Protein AF-A0A165E100-F1 (afdb_monomer_lite)

Secondary structure (DSSP, 8-state):
----PPPPP-----------------------STTSTTS--------S----HHHHHHHHHHHHHHHHH-SS---PPS-------S-HHHHHHHHHHHHHHHHHHH-HHHHHHHHTHHHHTTTSPPPTTSPPPPSS--HHHHHHHHHHHHHHHHHHHHHHHHHHHHHHTT-TTTTTHHHHTTHHHHHHHHHHHHHHHHHHHHHHHHHHHHHHHHHHHHHHHHHHHHHHHHHHHHHHHHHHHHHHHHHHHHHHTT--

InterPro domains:
  IPR009991 Dynactin subunit 3 [PF07426] (56-230)

pLDDT: mean 74.58,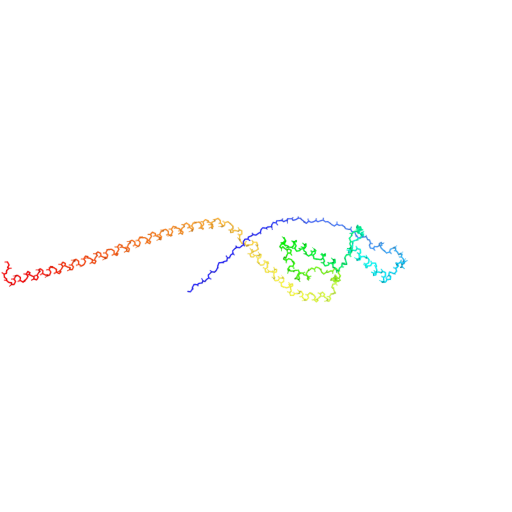 std 21.85, range [29.58, 98.56]

Radius of gyration: 52.2 Å; chains: 1; bounding box: 74×46×174 Å

Sequence (256 aa):
MPESMSPMGYELFGEGDHTQHPADETLQDVDETAAQRAAMGLDMAPDAPEMTPEVSLEIRLRWLEALVLGAGGRRVPPGRPAKQLTHPLVREAEEVQDRLAAICKDNLPLKRFMSCFDLYAPLLPPPEDQPAPPDSLTPEEAAIYLAEAEPDVRAADRDMADIKELERKGVLNAGRLPEHAALKPRLRDLMKQHSKNRQKFANIEKRLMGILQSYASSIDSLSEKFVELNEIVADAEIEVARLEREKAEREKRGLA

Structure (mmCIF, N/CA/C/O backbone):
data_AF-A0A165E100-F1
#
_entry.id   AF-A0A165E100-F1
#
loop_
_atom_site.group_PDB
_atom_site.id
_atom_site.type_symbol
_atom_site.label_atom_id
_atom_site.label_alt_id
_atom_site.label_comp_id
_atom_site.label_asym_id
_atom_site.label_entity_id
_atom_site.label_seq_id
_atom_site.pdbx_PDB_ins_code
_atom_site.Cartn_x
_atom_site.Cartn_y
_atom_site.Cartn_z
_atom_site.occupancy
_atom_site.B_iso_or_equiv
_atom_site.auth_seq_id
_atom_site.auth_comp_id
_atom_site.auth_asym_id
_atom_site.auth_atom_id
_atom_site.pdbx_PDB_model_num
ATOM 1 N N . MET A 1 1 ? 5.973 16.814 11.100 1.00 47.53 1 MET A N 1
ATOM 2 C CA . MET A 1 1 ? 5.569 17.331 9.777 1.00 47.53 1 MET A CA 1
ATOM 3 C C . MET A 1 1 ? 5.572 16.143 8.826 1.00 47.53 1 MET A C 1
ATOM 5 O O . MET A 1 1 ? 6.648 15.593 8.636 1.00 47.53 1 MET A O 1
ATOM 9 N N . PRO A 1 2 ? 4.407 15.642 8.381 1.00 53.44 2 PRO A N 1
ATOM 10 C CA . PRO A 1 2 ? 4.326 14.421 7.585 1.00 53.44 2 PRO A CA 1
ATOM 11 C C . PRO A 1 2 ? 4.577 14.685 6.095 1.00 53.44 2 PRO A C 1
ATOM 13 O O . PRO A 1 2 ? 4.076 15.656 5.530 1.00 53.44 2 PRO A O 1
ATOM 16 N N . GLU A 1 3 ? 5.349 13.785 5.494 1.00 46.62 3 GLU A N 1
ATOM 17 C CA . GLU A 1 3 ? 5.622 13.667 4.064 1.00 46.62 3 GLU A CA 1
ATOM 18 C C . GLU A 1 3 ? 4.375 13.186 3.311 1.00 46.62 3 GLU A C 1
ATOM 20 O O . GLU A 1 3 ? 3.725 12.208 3.687 1.00 46.62 3 GLU A O 1
ATOM 25 N N . SER A 1 4 ? 4.041 13.875 2.225 1.00 56.56 4 SER A N 1
ATOM 26 C CA . SER A 1 4 ? 2.980 13.503 1.294 1.00 56.56 4 SER A CA 1
ATOM 27 C C . SER A 1 4 ? 3.513 12.533 0.232 1.00 56.56 4 SER A C 1
ATOM 29 O O . SER A 1 4 ? 4.155 12.958 -0.728 1.00 56.56 4 SER A O 1
ATOM 31 N N . MET A 1 5 ? 3.224 11.237 0.374 1.00 44.69 5 MET A N 1
ATOM 32 C CA . MET A 1 5 ? 3.402 10.247 -0.697 1.00 44.69 5 MET A CA 1
ATOM 33 C C . MET A 1 5 ? 2.179 10.255 -1.624 1.00 44.69 5 MET A C 1
ATOM 35 O O . MET A 1 5 ? 1.065 9.966 -1.187 1.00 44.69 5 MET A O 1
ATOM 39 N N . SER A 1 6 ? 2.393 10.562 -2.906 1.00 61.25 6 SER A N 1
ATOM 40 C CA . SER A 1 6 ? 1.406 10.350 -3.975 1.00 61.25 6 SER A CA 1
ATOM 41 C C . SER A 1 6 ? 1.600 8.977 -4.643 1.00 61.25 6 SER A C 1
ATOM 43 O O . SER A 1 6 ? 2.736 8.503 -4.722 1.00 61.25 6 SER A O 1
ATOM 45 N N . PRO A 1 7 ? 0.525 8.326 -5.130 1.00 55.22 7 PRO A N 1
ATOM 46 C CA . PRO A 1 7 ? 0.575 6.975 -5.682 1.00 55.22 7 PRO A CA 1
ATOM 47 C C . PRO A 1 7 ? 0.866 6.966 -7.194 1.00 55.22 7 PRO A C 1
ATOM 49 O O . PRO A 1 7 ? 0.190 7.630 -7.975 1.00 55.22 7 PRO A O 1
ATOM 52 N N . MET A 1 8 ? 1.857 6.165 -7.597 1.00 51.19 8 MET A N 1
ATOM 53 C CA . MET A 1 8 ? 2.187 5.844 -8.992 1.00 51.19 8 MET A CA 1
ATOM 54 C C . MET A 1 8 ? 1.187 4.841 -9.582 1.00 51.19 8 MET A C 1
ATOM 56 O O . MET A 1 8 ? 0.965 3.767 -9.016 1.00 51.19 8 MET A O 1
ATOM 60 N N . GLY A 1 9 ? 0.606 5.204 -10.727 1.00 45.09 9 GLY A N 1
ATOM 61 C CA . GLY A 1 9 ? -0.240 4.351 -11.558 1.00 45.09 9 GLY A CA 1
ATOM 62 C C . GLY A 1 9 ? 0.574 3.338 -12.367 1.00 45.09 9 GLY A C 1
ATOM 63 O O . GLY A 1 9 ? 1.676 3.629 -12.823 1.00 45.09 9 GLY A O 1
ATOM 64 N N . TYR A 1 10 ? 0.009 2.142 -12.524 1.00 39.88 10 TYR A N 1
ATOM 65 C CA . TYR A 1 10 ? 0.516 1.058 -13.362 1.00 39.88 10 TYR A CA 1
ATOM 66 C C . TYR A 1 10 ? -0.391 0.917 -14.593 1.00 39.88 10 TYR A C 1
ATOM 68 O O . TYR A 1 10 ? -1.572 0.613 -14.433 1.00 39.88 10 TYR A O 1
ATOM 76 N N . GLU A 1 11 ? 0.168 1.050 -15.795 1.00 45.19 11 GLU A N 1
ATOM 77 C CA . GLU A 1 11 ? -0.413 0.563 -17.058 1.00 45.19 11 GLU A CA 1
ATOM 78 C C . GLU A 1 11 ? 0.593 -0.439 -17.650 1.00 45.19 11 GLU A C 1
ATOM 80 O O . GLU A 1 11 ? 1.778 -0.144 -17.763 1.00 45.19 11 GLU A O 1
ATOM 85 N N . LEU A 1 12 ? 0.292 -1.737 -17.593 1.00 43.56 12 LEU A N 1
ATOM 86 C CA . LEU A 1 12 ? -0.365 -2.580 -18.604 1.00 43.56 12 LEU A CA 1
ATOM 87 C C . LEU A 1 12 ? 0.501 -2.860 -19.849 1.00 43.56 12 LEU A C 1
ATOM 89 O O . LEU A 1 12 ? 0.721 -2.009 -20.701 1.00 43.56 12 LEU A O 1
ATOM 93 N N . PHE A 1 13 ? 0.964 -4.111 -19.911 1.00 35.28 13 PHE A N 1
ATOM 94 C CA . PHE A 1 13 ? 1.691 -4.751 -21.005 1.00 35.28 13 PHE A CA 1
ATOM 95 C C . PHE A 1 13 ? 0.823 -4.903 -22.264 1.00 35.28 13 PHE A C 1
ATOM 97 O O . PHE A 1 13 ? -0.362 -5.218 -22.157 1.00 35.28 13 PHE A O 1
ATOM 104 N N . GLY A 1 14 ? 1.455 -4.783 -23.435 1.00 34.62 14 GLY A N 1
ATOM 105 C CA . GLY A 1 14 ? 0.946 -5.224 -24.734 1.00 34.62 14 GLY A CA 1
ATOM 106 C C . GLY A 1 14 ? 1.983 -6.105 -25.439 1.00 34.62 14 GLY A C 1
ATOM 107 O O . GLY A 1 14 ? 3.170 -5.790 -25.437 1.00 34.62 14 GLY A O 1
ATOM 108 N N . GLU A 1 15 ? 1.501 -7.233 -25.951 1.00 34.38 15 GLU A N 1
ATOM 109 C CA . GLU A 1 15 ? 2.187 -8.367 -26.584 1.00 34.38 15 GLU A CA 1
ATOM 110 C C . GLU A 1 15 ? 2.591 -8.115 -28.053 1.00 34.38 15 GLU A C 1
ATOM 112 O O . GLU A 1 15 ? 2.083 -7.196 -28.695 1.00 34.38 15 GLU A O 1
ATOM 117 N N . GLY A 1 16 ? 3.446 -8.996 -28.591 1.00 35.12 16 GLY A N 1
ATOM 118 C CA . GLY A 1 16 ? 3.780 -9.133 -30.019 1.00 35.12 16 GLY A CA 1
ATOM 119 C C . GLY A 1 16 ? 5.260 -9.492 -30.194 1.00 35.12 16 GLY A C 1
ATOM 120 O O . GLY A 1 16 ? 6.098 -8.601 -30.181 1.00 35.12 16 GLY A O 1
ATOM 121 N N . ASP A 1 17 ? 5.689 -10.744 -30.040 1.00 32.56 17 ASP A N 1
ATOM 122 C CA . ASP A 1 17 ? 5.527 -11.936 -30.899 1.00 32.56 17 ASP A CA 1
ATOM 123 C C . ASP A 1 17 ? 6.559 -12.027 -32.044 1.00 32.56 17 ASP A C 1
ATOM 125 O O . ASP A 1 17 ? 7.026 -11.042 -32.609 1.00 32.56 17 ASP A O 1
ATOM 129 N N . HIS A 1 18 ? 6.978 -13.266 -32.266 1.00 34.81 18 HIS A N 1
ATOM 130 C CA . HIS A 1 18 ? 8.174 -13.754 -32.931 1.00 34.81 18 HIS A CA 1
ATOM 131 C C . HIS A 1 18 ? 8.145 -13.664 -34.461 1.00 34.81 18 HIS A C 1
ATOM 133 O O . HIS A 1 18 ? 7.144 -14.011 -35.074 1.00 34.81 18 HIS A O 1
ATOM 139 N N . THR A 1 19 ? 9.316 -13.458 -35.077 1.00 35.22 19 THR A N 1
ATOM 140 C CA . THR A 1 19 ? 9.705 -14.200 -36.293 1.00 35.22 19 THR A CA 1
ATOM 141 C C . THR A 1 19 ? 11.211 -14.467 -36.328 1.00 35.22 19 THR A C 1
ATOM 143 O O . THR A 1 19 ? 12.033 -13.560 -36.223 1.00 35.22 19 THR A O 1
ATOM 146 N N . GLN A 1 20 ? 11.537 -15.753 -36.451 1.00 34.00 20 GLN A N 1
ATOM 147 C CA . GLN A 1 20 ? 12.852 -16.359 -36.655 1.00 34.00 20 GLN A CA 1
ATOM 148 C C . GLN A 1 20 ? 13.273 -16.290 -38.142 1.00 34.00 20 GLN A C 1
ATOM 150 O O . GLN A 1 20 ? 12.408 -16.492 -38.982 1.00 34.00 20 GLN A O 1
ATOM 155 N N . HIS A 1 21 ? 14.580 -16.059 -38.389 1.00 30.73 21 HIS A N 1
ATOM 156 C CA . HIS A 1 21 ? 15.537 -16.647 -39.375 1.00 30.73 21 HIS A CA 1
ATOM 157 C C . HIS A 1 21 ? 15.118 -17.037 -40.827 1.00 30.73 21 HIS A C 1
ATOM 159 O O . HIS A 1 21 ? 13.939 -17.246 -41.074 1.00 30.73 21 HIS A O 1
ATOM 165 N N . PRO A 1 22 ? 16.057 -17.257 -41.794 1.00 41.50 22 PRO A N 1
ATOM 166 C CA . PRO A 1 22 ? 17.511 -17.469 -41.669 1.00 41.50 22 PRO A CA 1
ATOM 167 C C . PRO A 1 22 ? 18.406 -16.699 -42.671 1.00 41.50 22 PRO A C 1
ATOM 169 O O . PRO A 1 22 ? 17.949 -15.965 -43.541 1.00 41.50 22 PRO A O 1
ATOM 172 N N . ALA A 1 23 ? 19.711 -16.901 -42.493 1.00 32.31 23 ALA A N 1
ATOM 173 C CA . ALA A 1 23 ? 20.790 -16.547 -43.402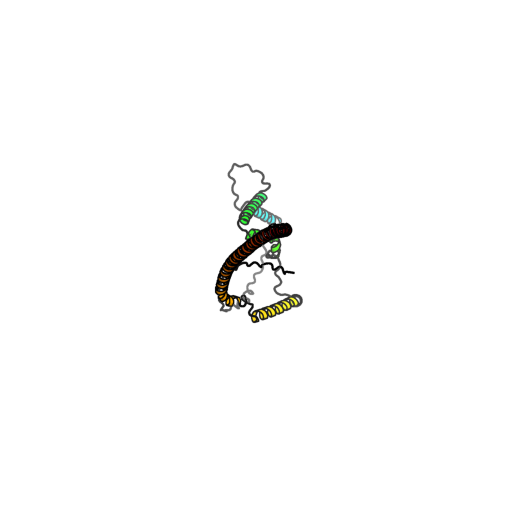 1.00 32.31 23 ALA A CA 1
ATOM 174 C C . ALA A 1 23 ? 21.008 -17.609 -44.507 1.00 32.31 23 ALA A C 1
ATOM 176 O O . ALA A 1 23 ? 20.652 -18.771 -44.320 1.00 32.31 23 ALA A O 1
ATOM 177 N N . ASP A 1 24 ? 21.710 -17.164 -45.556 1.00 29.58 24 ASP A N 1
ATOM 178 C CA . ASP A 1 24 ? 22.866 -17.800 -46.221 1.00 29.58 24 ASP A CA 1
ATOM 179 C C . ASP A 1 24 ? 22.769 -18.278 -47.691 1.00 29.58 24 ASP A C 1
ATOM 181 O O . ASP A 1 24 ? 21.788 -18.876 -48.122 1.00 29.58 24 ASP A O 1
ATOM 185 N N . GLU A 1 25 ? 23.892 -18.016 -48.383 1.00 30.97 25 GLU A N 1
ATOM 186 C CA . GLU A 1 25 ? 24.468 -18.654 -49.586 1.00 30.97 25 GLU A CA 1
ATOM 187 C C . GLU A 1 25 ? 23.836 -18.474 -50.990 1.00 30.97 25 GLU A C 1
ATOM 189 O O . GLU A 1 25 ? 22.863 -19.126 -51.350 1.00 30.97 25 GLU A O 1
ATOM 194 N N . THR A 1 26 ? 24.480 -17.716 -51.902 1.00 34.88 26 THR A N 1
ATOM 195 C CA . THR A 1 26 ? 25.556 -18.192 -52.826 1.00 34.88 26 THR A CA 1
ATOM 196 C C . THR A 1 26 ? 25.894 -17.202 -53.963 1.00 34.88 26 THR A C 1
ATOM 198 O O . THR A 1 26 ? 25.035 -16.528 -54.523 1.00 34.88 26 THR A O 1
ATOM 201 N N . LEU A 1 27 ? 27.192 -17.154 -54.290 1.00 36.25 27 LEU A N 1
ATOM 202 C CA . LEU A 1 27 ? 27.854 -16.493 -55.426 1.00 36.25 27 LEU A CA 1
ATOM 203 C C . LEU A 1 27 ? 27.484 -17.104 -56.793 1.00 36.25 27 LEU A C 1
ATOM 205 O O . LEU A 1 27 ? 27.369 -18.324 -56.862 1.00 36.25 27 LEU A O 1
ATOM 209 N N . GLN A 1 28 ? 27.482 -16.295 -57.870 1.00 34.78 28 GLN A N 1
ATOM 210 C CA . GLN A 1 28 ? 28.193 -16.588 -59.138 1.00 34.78 28 GLN A CA 1
ATOM 211 C C . GLN A 1 28 ? 28.105 -15.450 -60.185 1.00 34.78 28 GLN A C 1
ATOM 213 O O . GLN A 1 28 ? 27.022 -15.049 -60.599 1.00 34.78 28 GLN A O 1
ATOM 218 N N . ASP A 1 29 ? 29.290 -14.959 -60.571 1.00 32.91 29 ASP A N 1
ATOM 219 C CA . ASP A 1 29 ? 29.787 -14.592 -61.911 1.00 32.91 29 ASP A CA 1
ATOM 220 C C . ASP A 1 29 ? 28.819 -14.098 -63.002 1.00 32.91 29 ASP A C 1
ATOM 222 O O . ASP A 1 29 ? 28.088 -14.903 -63.567 1.00 32.91 29 ASP A O 1
ATOM 226 N N . VAL A 1 30 ? 28.980 -12.836 -63.446 1.00 41.16 30 VAL A N 1
ATOM 227 C CA . VAL A 1 30 ? 29.006 -12.480 -64.886 1.00 41.16 30 VAL A CA 1
ATOM 228 C C . VAL A 1 30 ? 29.885 -11.237 -65.108 1.00 41.16 30 VAL A C 1
ATOM 230 O O . VAL A 1 30 ? 29.415 -10.102 -65.175 1.00 41.16 30 VAL A O 1
ATOM 233 N N . ASP A 1 31 ? 31.187 -11.467 -65.233 1.00 39.03 31 ASP A N 1
ATOM 234 C CA . ASP A 1 31 ? 32.152 -10.523 -65.795 1.00 39.03 31 ASP A CA 1
ATOM 235 C C . ASP A 1 31 ? 32.199 -10.767 -67.315 1.00 39.03 31 ASP A C 1
ATOM 237 O O . ASP A 1 31 ? 33.009 -11.548 -67.788 1.00 39.03 31 ASP A O 1
ATOM 241 N N . GLU A 1 32 ? 31.254 -10.216 -68.088 1.00 47.50 32 GLU A N 1
ATOM 242 C CA . GLU A 1 32 ? 31.267 -10.265 -69.566 1.00 47.50 32 GLU A CA 1
ATOM 243 C C . GLU A 1 32 ? 30.104 -9.430 -70.134 1.00 47.50 32 GLU A C 1
ATOM 245 O O . GLU A 1 32 ? 28.970 -9.885 -70.176 1.00 47.50 32 GLU A O 1
ATOM 250 N N . THR A 1 33 ? 30.346 -8.174 -70.535 1.00 50.66 33 THR A N 1
ATOM 251 C CA . THR A 1 33 ? 29.557 -7.443 -71.573 1.00 50.66 33 THR A CA 1
ATOM 252 C C . THR A 1 33 ? 30.059 -6.014 -71.837 1.00 50.66 33 THR A C 1
ATOM 254 O O . THR A 1 33 ? 29.627 -5.380 -72.803 1.00 50.66 33 THR A O 1
ATOM 257 N N . ALA A 1 34 ? 31.035 -5.502 -71.077 1.00 41.50 34 ALA A N 1
ATOM 258 C CA . ALA A 1 34 ? 31.642 -4.191 -71.349 1.00 41.50 34 ALA A CA 1
ATOM 259 C C . ALA A 1 34 ? 32.468 -4.148 -72.659 1.00 41.50 34 ALA A C 1
ATOM 261 O O . ALA A 1 34 ? 32.623 -3.084 -73.253 1.00 41.50 34 ALA A O 1
ATOM 262 N N . ALA A 1 35 ? 32.924 -5.298 -73.172 1.00 41.34 35 ALA A N 1
ATOM 263 C CA . ALA A 1 35 ? 33.730 -5.387 -74.395 1.00 41.34 35 ALA A CA 1
ATOM 264 C C . ALA A 1 35 ? 32.920 -5.573 -75.702 1.00 41.34 35 ALA A C 1
ATOM 266 O O . ALA A 1 35 ? 33.500 -5.548 -76.783 1.00 41.34 35 ALA A O 1
ATOM 267 N N . GLN A 1 36 ? 31.587 -5.719 -75.642 1.00 45.53 36 GLN A N 1
ATOM 268 C CA . GLN A 1 36 ? 30.732 -5.942 -76.828 1.00 45.53 36 GLN A CA 1
ATOM 269 C C . GLN A 1 36 ? 29.873 -4.737 -77.239 1.00 45.53 36 GLN A C 1
ATOM 271 O O . GLN A 1 36 ? 29.253 -4.762 -78.299 1.00 45.53 36 GLN A O 1
ATOM 276 N N . ARG A 1 37 ? 29.876 -3.641 -76.467 1.00 41.38 37 ARG A N 1
ATOM 277 C CA . ARG A 1 37 ? 29.142 -2.406 -76.815 1.00 41.38 37 ARG A CA 1
ATOM 278 C C . ARG A 1 37 ? 29.931 -1.409 -77.674 1.00 41.38 37 ARG A C 1
ATOM 280 O O . ARG A 1 37 ? 29.352 -0.439 -78.143 1.00 41.38 37 ARG A O 1
ATOM 287 N N . ALA A 1 38 ? 31.212 -1.663 -77.943 1.00 40.47 38 ALA A N 1
ATOM 288 C CA . ALA A 1 38 ? 32.074 -0.764 -78.719 1.00 40.47 38 ALA A CA 1
ATOM 289 C C . ALA A 1 38 ? 32.119 -1.056 -80.239 1.00 40.47 38 ALA A C 1
ATOM 291 O O . ALA A 1 38 ? 32.911 -0.440 -80.946 1.00 40.47 38 ALA A O 1
ATOM 292 N N . ALA A 1 39 ? 31.300 -1.981 -80.761 1.00 40.34 39 ALA A N 1
ATOM 293 C CA . ALA A 1 39 ? 31.453 -2.510 -82.127 1.00 40.34 39 ALA A CA 1
ATOM 294 C C . ALA A 1 39 ? 30.255 -2.310 -83.081 1.00 40.34 39 ALA A C 1
ATOM 296 O O . ALA A 1 39 ? 30.230 -2.919 -84.147 1.00 40.34 39 ALA A O 1
ATOM 297 N N . MET A 1 40 ? 29.278 -1.454 -82.764 1.00 37.03 40 MET A N 1
ATOM 298 C CA . MET A 1 40 ? 28.221 -1.090 -83.723 1.00 37.03 40 MET A CA 1
ATOM 299 C C . MET A 1 40 ? 28.001 0.420 -83.738 1.00 37.03 40 MET A C 1
ATOM 301 O O . MET A 1 40 ? 27.054 0.944 -83.160 1.00 37.03 40 MET A O 1
ATOM 305 N N . GLY A 1 41 ? 28.916 1.115 -84.415 1.00 37.97 41 GLY A N 1
ATOM 306 C CA . GLY A 1 41 ? 28.675 2.469 -84.887 1.00 37.97 41 GLY A CA 1
ATOM 307 C C . GLY A 1 41 ? 27.624 2.461 -85.993 1.00 37.97 41 GLY A C 1
ATOM 308 O O . GLY A 1 41 ? 27.808 1.809 -87.019 1.00 37.97 41 GLY A O 1
ATOM 309 N N . LEU A 1 42 ? 26.547 3.209 -85.780 1.00 40.47 42 LEU A N 1
ATOM 310 C CA . LEU A 1 42 ? 25.738 3.782 -86.846 1.00 40.47 42 LEU A CA 1
ATOM 311 C C . LEU A 1 42 ? 25.448 5.236 -86.479 1.00 40.47 42 LEU A C 1
ATOM 313 O O . LEU A 1 42 ? 24.744 5.534 -85.516 1.00 40.47 42 LEU A O 1
ATOM 317 N N . ASP A 1 43 ? 26.073 6.106 -87.262 1.00 35.12 43 ASP A N 1
ATOM 318 C CA . ASP A 1 43 ? 25.833 7.535 -87.351 1.00 35.12 43 ASP A CA 1
ATOM 319 C C . ASP A 1 43 ? 24.384 7.859 -87.754 1.00 35.12 43 ASP A C 1
ATOM 321 O O . ASP A 1 43 ? 23.782 7.186 -88.588 1.00 35.12 43 ASP A O 1
ATOM 325 N N . MET A 1 44 ? 23.906 8.964 -87.179 1.00 39.84 44 MET A N 1
ATOM 326 C CA . MET A 1 44 ? 22.972 9.966 -87.710 1.00 39.84 44 MET A CA 1
ATOM 327 C C . MET A 1 44 ? 21.675 9.550 -88.434 1.00 39.84 44 MET A C 1
ATOM 329 O O . MET A 1 44 ? 21.670 9.203 -89.612 1.00 39.84 44 MET A O 1
ATOM 333 N N . ALA A 1 45 ? 20.551 9.905 -87.800 1.00 40.50 45 ALA A N 1
ATOM 334 C CA . ALA A 1 45 ? 19.480 10.677 -88.443 1.00 40.50 45 ALA A CA 1
ATOM 335 C C . ALA A 1 45 ? 18.750 11.549 -87.392 1.00 40.50 45 ALA A C 1
ATOM 337 O O . ALA A 1 45 ? 18.059 11.001 -86.532 1.00 40.50 45 ALA A O 1
ATOM 338 N N . PRO A 1 46 ? 18.879 12.889 -87.423 1.00 52.47 46 PRO A N 1
ATOM 339 C CA . PRO A 1 46 ? 17.958 13.793 -86.756 1.00 52.47 46 PRO A CA 1
ATOM 340 C C . PRO A 1 46 ? 16.865 14.161 -87.762 1.00 52.47 46 PRO A C 1
ATOM 342 O O . PRO A 1 46 ? 17.046 15.051 -88.581 1.00 52.47 46 PRO A O 1
ATOM 345 N N . ASP A 1 47 ? 15.756 13.434 -87.737 1.00 48.16 47 ASP A N 1
ATOM 346 C CA . ASP A 1 47 ? 14.541 13.834 -88.456 1.00 48.16 47 ASP A CA 1
ATOM 347 C C . ASP A 1 47 ? 13.319 13.369 -87.650 1.00 48.16 47 ASP A C 1
ATOM 349 O O . ASP A 1 47 ? 12.455 12.611 -88.089 1.00 48.16 47 ASP A O 1
ATOM 353 N N . ALA A 1 48 ? 13.289 13.786 -86.383 1.00 47.50 48 ALA A N 1
ATOM 354 C CA . ALA A 1 48 ? 12.025 13.930 -85.681 1.00 47.50 48 ALA A CA 1
ATOM 355 C C . ALA A 1 48 ? 11.465 15.290 -86.118 1.00 47.50 48 ALA A C 1
ATOM 357 O O . ALA A 1 48 ? 12.204 16.271 -86.022 1.00 47.50 48 ALA A O 1
ATOM 358 N N . PRO A 1 49 ? 10.215 15.387 -86.609 1.00 59.53 49 PRO A N 1
ATOM 359 C CA . PRO A 1 49 ? 9.646 16.679 -86.964 1.00 59.53 49 PRO A CA 1
ATOM 360 C C . PRO A 1 49 ? 9.740 17.578 -85.733 1.00 59.53 49 PRO A C 1
ATOM 362 O O . PRO A 1 49 ? 9.166 17.249 -84.692 1.00 59.53 49 PRO A O 1
ATOM 365 N N . GLU A 1 50 ? 10.508 18.665 -85.834 1.00 57.53 50 GLU A N 1
ATOM 366 C CA . GLU A 1 50 ? 10.600 19.684 -84.796 1.00 57.53 50 GLU A CA 1
ATOM 367 C C . GLU A 1 50 ? 9.176 20.163 -84.521 1.00 57.53 50 GLU A C 1
ATOM 369 O O . GLU A 1 50 ? 8.571 20.891 -85.310 1.00 57.53 50 GLU A O 1
ATOM 374 N N . MET A 1 51 ? 8.585 19.658 -83.437 1.00 50.88 51 MET A N 1
ATOM 375 C CA . MET A 1 51 ? 7.266 20.083 -83.009 1.00 50.88 51 MET A CA 1
ATOM 376 C C . MET A 1 51 ? 7.379 21.562 -82.690 1.00 50.88 51 MET A C 1
ATOM 378 O O . MET A 1 51 ? 7.980 21.930 -81.678 1.00 50.88 51 MET A O 1
ATOM 382 N N . THR A 1 52 ? 6.813 22.409 -83.549 1.00 73.56 52 THR A N 1
ATOM 383 C CA . THR A 1 52 ? 6.759 23.834 -83.255 1.00 73.56 52 THR A CA 1
ATOM 384 C C . THR A 1 52 ? 6.058 24.009 -81.904 1.00 73.56 52 THR A C 1
ATOM 386 O O . THR A 1 52 ? 5.147 23.237 -81.560 1.00 73.56 52 THR A O 1
ATOM 389 N N . PRO A 1 53 ? 6.506 24.962 -81.073 1.00 73.00 53 PRO A N 1
ATOM 390 C CA . PRO A 1 53 ? 5.989 25.113 -79.718 1.00 73.00 53 PRO 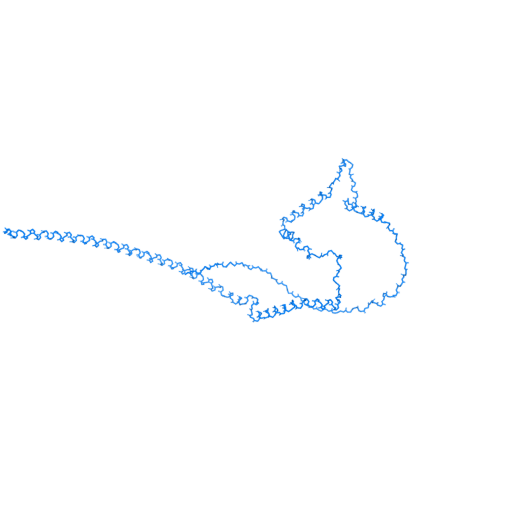A CA 1
ATOM 391 C C . PRO A 1 53 ? 4.472 25.337 -79.711 1.00 73.00 53 PRO A C 1
ATOM 393 O O . PRO A 1 53 ? 3.808 24.909 -78.767 1.00 73.00 53 PRO A O 1
ATOM 396 N N . GLU A 1 54 ? 3.908 25.910 -80.782 1.00 72.88 54 GLU A N 1
ATOM 397 C CA . GLU A 1 54 ? 2.458 26.039 -80.934 1.00 72.88 54 GLU A CA 1
ATOM 398 C C . GLU A 1 54 ? 1.767 24.671 -81.050 1.00 72.88 54 GLU A C 1
ATOM 400 O O . GLU A 1 54 ? 0.811 24.406 -80.325 1.00 72.88 54 GLU A O 1
ATOM 405 N N . VAL A 1 55 ? 2.291 23.759 -81.875 1.00 76.88 55 VAL A N 1
ATOM 406 C CA . VAL A 1 55 ? 1.732 22.407 -82.052 1.00 76.88 55 VAL A CA 1
ATOM 407 C C . VAL A 1 55 ? 1.892 21.574 -80.778 1.00 76.88 55 VAL A C 1
ATOM 409 O O . VAL A 1 55 ? 0.988 20.828 -80.400 1.00 76.88 55 VAL A O 1
ATOM 412 N N . SER A 1 56 ? 3.007 21.730 -80.057 1.00 70.94 56 SER A N 1
ATOM 413 C CA . SER A 1 56 ? 3.200 21.068 -78.760 1.00 70.94 56 SER A CA 1
ATOM 414 C C . SER A 1 56 ? 2.194 21.557 -77.712 1.00 70.94 56 SER A C 1
ATOM 416 O O . SER A 1 56 ? 1.672 20.752 -76.937 1.00 70.94 56 SER A O 1
ATOM 418 N N . LEU A 1 57 ? 1.889 22.858 -77.696 1.00 78.56 57 LEU A N 1
ATOM 419 C CA . LEU A 1 57 ? 0.886 23.434 -76.801 1.00 78.56 57 LEU A CA 1
ATOM 420 C C . LEU A 1 57 ? -0.529 22.992 -77.171 1.00 78.56 57 LEU A C 1
ATOM 422 O O . LEU A 1 57 ? -1.290 22.626 -76.279 1.00 78.56 57 LEU A O 1
ATOM 426 N N . GLU A 1 58 ? -0.871 22.945 -78.457 1.00 85.44 58 GLU A N 1
ATOM 427 C CA . GLU A 1 58 ? -2.173 22.452 -78.915 1.00 85.44 58 GLU A CA 1
ATOM 428 C C . GLU A 1 58 ? -2.384 20.975 -78.572 1.00 85.44 58 GLU A C 1
ATOM 430 O O . GLU A 1 58 ? -3.453 20.597 -78.093 1.00 85.44 58 GLU A O 1
ATOM 435 N N . ILE A 1 59 ? -1.362 20.133 -78.743 1.00 80.94 59 ILE A N 1
ATOM 436 C CA . ILE A 1 59 ? -1.443 18.712 -78.386 1.00 80.94 59 ILE A CA 1
ATOM 437 C C . ILE A 1 59 ? -1.591 18.544 -76.875 1.00 80.94 59 ILE A C 1
ATOM 439 O O . ILE A 1 59 ? -2.411 17.735 -76.450 1.00 80.94 59 ILE A O 1
ATOM 443 N N . ARG A 1 60 ? -0.863 19.322 -76.061 1.00 80.25 60 ARG A N 1
ATOM 444 C CA . ARG A 1 60 ? -0.997 19.296 -74.595 1.00 80.25 60 ARG A CA 1
ATOM 445 C C . ARG A 1 60 ? -2.354 19.808 -74.129 1.00 80.25 60 ARG A C 1
ATOM 447 O O . ARG A 1 60 ? -2.945 19.195 -73.248 1.00 80.25 60 ARG A O 1
ATOM 454 N N . LEU A 1 61 ? -2.877 20.877 -74.729 1.00 80.44 61 LEU A N 1
ATOM 455 C CA . LEU A 1 61 ? -4.217 21.389 -74.431 1.00 80.44 61 LEU A CA 1
ATOM 456 C C . LEU A 1 61 ? -5.293 20.371 -74.803 1.00 80.44 61 LEU A C 1
ATOM 458 O O . LEU A 1 61 ? -6.203 20.133 -74.018 1.00 80.44 61 LEU A O 1
ATOM 462 N N . ARG A 1 62 ? -5.148 19.704 -75.949 1.00 79.31 62 ARG A N 1
ATOM 463 C CA . ARG A 1 62 ? -6.059 18.647 -76.394 1.00 79.31 62 ARG A CA 1
ATOM 464 C C . ARG A 1 62 ? -5.939 17.374 -75.553 1.00 79.31 62 ARG A C 1
ATOM 466 O O . ARG A 1 62 ? -6.929 16.676 -75.358 1.00 79.31 62 ARG A O 1
ATOM 473 N N . TRP A 1 63 ? -4.752 17.084 -75.023 1.00 73.50 63 TRP A N 1
ATOM 474 C CA . TRP A 1 63 ? -4.535 16.021 -74.040 1.00 73.50 63 TRP A CA 1
ATOM 475 C C . TRP A 1 63 ? -5.180 16.350 -72.701 1.00 73.50 63 TRP A C 1
ATOM 477 O O . TRP A 1 63 ? -5.859 15.500 -72.140 1.00 73.50 63 TRP A O 1
ATOM 487 N N . LEU A 1 64 ? -5.020 17.580 -72.212 1.00 74.62 64 LEU A N 1
ATOM 488 C CA . LEU A 1 64 ? -5.681 18.054 -70.997 1.00 74.62 64 LEU A CA 1
ATOM 489 C C . LEU A 1 64 ? -7.203 18.045 -71.166 1.00 74.62 64 LEU A C 1
ATOM 491 O O . LEU A 1 64 ? -7.909 17.578 -70.280 1.00 74.62 64 LEU A O 1
ATOM 495 N N . GLU A 1 65 ? -7.712 18.461 -72.324 1.00 78.25 65 GLU A N 1
ATOM 496 C CA . GLU A 1 65 ? -9.132 18.369 -72.659 1.00 78.25 65 GLU A CA 1
ATOM 497 C C . GLU A 1 65 ? -9.613 16.908 -72.682 1.00 78.25 65 GLU A C 1
ATOM 499 O O . GLU A 1 65 ? -10.650 16.596 -72.102 1.00 78.25 65 GLU A O 1
ATOM 504 N N . ALA A 1 66 ? -8.845 15.988 -73.273 1.00 73.50 66 ALA A N 1
ATOM 505 C CA . ALA A 1 66 ? -9.165 14.560 -73.291 1.00 73.50 66 ALA A CA 1
ATOM 506 C C . ALA A 1 66 ? -9.051 13.890 -71.912 1.00 73.50 66 ALA A C 1
ATOM 508 O O . ALA A 1 66 ? -9.774 12.932 -71.642 1.00 73.50 66 ALA A O 1
ATOM 509 N N . LEU A 1 67 ? -8.174 14.377 -71.033 1.00 65.75 67 LEU A N 1
ATOM 510 C CA . LEU A 1 67 ? -8.046 13.883 -69.664 1.00 65.75 67 LEU A CA 1
ATOM 511 C C . LEU A 1 67 ? -9.230 14.346 -68.805 1.00 65.75 67 LEU A C 1
ATOM 513 O O . LEU A 1 67 ? -9.761 13.569 -68.019 1.00 65.75 67 LEU A O 1
ATOM 517 N N . VAL A 1 68 ? -9.661 15.597 -68.994 1.00 58.66 68 VAL A N 1
ATOM 518 C CA . VAL A 1 68 ? -10.738 16.230 -68.219 1.00 58.66 68 VAL A CA 1
ATOM 519 C C . VAL A 1 68 ? -12.127 15.815 -68.719 1.00 58.66 68 VAL A C 1
ATOM 521 O O . VAL A 1 68 ? -13.034 15.624 -67.917 1.00 58.66 68 VAL A O 1
ATOM 524 N N . LEU A 1 69 ? -12.318 15.630 -70.029 1.00 67.44 69 LEU A N 1
ATOM 525 C CA . LEU A 1 69 ? -13.590 15.168 -70.613 1.00 67.44 69 LEU A CA 1
ATOM 526 C C . LEU A 1 69 ? -13.650 13.641 -70.821 1.00 67.44 69 LEU A C 1
ATOM 528 O O . LEU A 1 69 ? -14.721 13.107 -71.122 1.00 67.44 69 LEU A O 1
ATOM 532 N N . GLY A 1 70 ? -12.525 12.939 -70.647 1.00 53.94 70 GLY A N 1
ATOM 533 C CA . GLY A 1 70 ? -12.349 11.507 -70.904 1.00 53.94 70 GLY A CA 1
ATOM 534 C C . GLY A 1 70 ? -12.142 11.181 -72.393 1.00 53.94 70 GLY A C 1
ATOM 535 O O . GLY A 1 70 ? -12.856 11.681 -73.260 1.00 53.94 70 GLY A O 1
ATOM 536 N N . ALA A 1 71 ? -11.200 10.278 -72.707 1.00 49.47 71 ALA A N 1
ATOM 537 C CA . ALA A 1 71 ? -10.788 9.868 -74.066 1.00 49.47 71 ALA A CA 1
ATOM 538 C C . ALA A 1 71 ? -11.844 9.086 -74.890 1.00 49.47 71 ALA A C 1
ATOM 540 O O . ALA A 1 71 ? -11.529 8.330 -75.808 1.00 49.47 71 ALA A O 1
ATOM 541 N N . GLY A 1 72 ? -13.123 9.282 -74.598 1.00 47.91 72 GLY A N 1
ATOM 542 C CA . GLY A 1 72 ? -14.238 8.825 -75.402 1.00 47.91 72 GLY A CA 1
ATOM 543 C C . GLY A 1 72 ? -15.352 9.832 -75.230 1.00 47.91 72 GLY A C 1
ATOM 544 O O . GLY A 1 72 ? -16.076 9.766 -74.241 1.00 47.91 72 GLY A O 1
ATOM 545 N N . GLY A 1 73 ? -15.477 10.761 -76.184 1.00 45.91 73 GLY A N 1
ATOM 546 C CA . GLY A 1 73 ? -16.563 11.732 -76.226 1.00 45.91 73 GLY A CA 1
ATOM 547 C C . GLY A 1 73 ? -17.893 11.015 -76.035 1.00 45.91 73 GLY A C 1
ATOM 548 O O . GLY A 1 73 ? -18.418 10.375 -76.951 1.00 45.91 73 GLY A O 1
ATOM 549 N N . ARG A 1 74 ? -18.420 11.078 -74.811 1.00 39.31 74 ARG A N 1
ATOM 550 C CA . ARG A 1 74 ? -19.701 10.483 -74.470 1.00 39.31 74 ARG A CA 1
ATOM 551 C C . ARG A 1 74 ? -20.729 11.330 -75.199 1.00 39.31 74 ARG A C 1
ATOM 553 O O . ARG A 1 74 ? -21.063 12.425 -74.757 1.00 39.31 74 ARG A O 1
ATOM 560 N N . ARG A 1 75 ? -21.167 10.851 -76.370 1.00 45.66 75 ARG A N 1
ATOM 561 C CA . ARG A 1 75 ? -22.276 11.438 -77.122 1.00 45.66 75 ARG A CA 1
ATOM 562 C C . ARG A 1 75 ? -23.425 11.650 -76.145 1.00 45.66 75 ARG A C 1
ATOM 564 O O . ARG A 1 75 ? -24.024 10.693 -75.657 1.00 45.66 75 ARG A O 1
ATOM 571 N N . VAL A 1 76 ? -23.687 12.913 -75.843 1.00 48.88 76 VAL A N 1
ATOM 572 C CA . VAL A 1 76 ? -24.865 13.341 -75.103 1.00 48.88 76 VAL A CA 1
ATOM 573 C C . VAL A 1 76 ? -26.084 12.906 -75.932 1.00 48.88 76 VAL A C 1
ATOM 575 O O . VAL A 1 76 ? -26.132 13.222 -77.124 1.00 48.88 76 VAL A O 1
ATOM 578 N N . PRO A 1 77 ? -27.052 12.157 -75.372 1.00 42.97 77 PRO A N 1
ATOM 579 C CA . PRO A 1 77 ? -28.301 11.877 -76.074 1.00 42.97 77 PRO A CA 1
ATOM 580 C C . PRO A 1 77 ? -29.044 13.204 -76.314 1.00 42.97 77 PRO A C 1
ATOM 582 O O . PRO A 1 77 ? -29.016 14.080 -75.443 1.00 42.97 77 PRO A O 1
ATOM 585 N N . PRO A 1 78 ? -29.688 13.405 -77.477 1.00 41.59 78 PRO A N 1
ATOM 586 C CA . PRO A 1 78 ? -30.243 14.703 -77.829 1.00 41.59 78 PRO A CA 1
ATOM 587 C C . PRO A 1 78 ? -31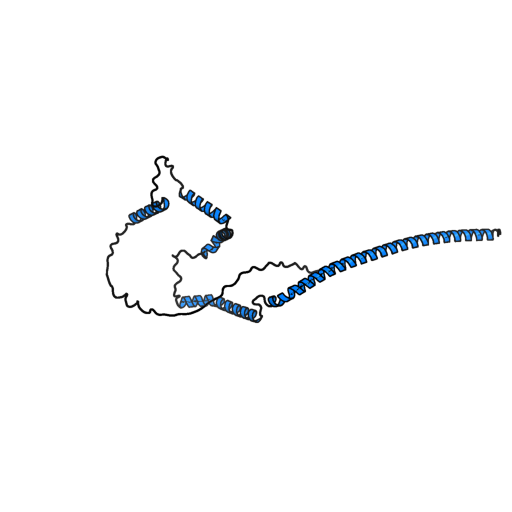.426 15.002 -76.904 1.00 41.59 78 PRO A C 1
ATOM 589 O O . PRO A 1 78 ? -32.400 14.253 -76.883 1.00 41.59 78 PRO A O 1
ATOM 592 N N . GLY A 1 79 ? -31.341 16.081 -76.118 1.00 46.16 79 GLY A N 1
ATOM 593 C CA . GLY A 1 79 ? -32.483 16.523 -75.310 1.00 46.16 79 GLY A CA 1
ATOM 594 C C . GLY A 1 79 ? -32.212 17.253 -73.995 1.00 46.16 79 GLY A C 1
ATOM 595 O O . GLY A 1 79 ? -33.164 17.462 -73.247 1.00 46.16 79 GLY A O 1
ATOM 596 N N . ARG A 1 80 ? -30.981 17.671 -73.667 1.00 45.50 80 ARG A N 1
ATOM 597 C CA . ARG A 1 80 ? -30.759 18.567 -72.514 1.00 45.50 80 ARG A CA 1
ATOM 598 C C . ARG A 1 80 ? -30.002 19.833 -72.909 1.00 45.50 80 ARG A C 1
ATOM 600 O O . ARG A 1 80 ? -28.948 19.717 -73.531 1.00 45.50 80 ARG A O 1
ATOM 607 N N . PRO A 1 81 ? -30.517 21.029 -72.559 1.00 39.41 81 PRO A N 1
ATOM 608 C CA . PRO A 1 81 ? -29.853 22.279 -72.890 1.00 39.41 81 PRO A CA 1
ATOM 609 C C . PRO A 1 81 ? -28.546 22.389 -72.104 1.00 39.41 81 PRO A C 1
ATOM 611 O O . PRO A 1 81 ? -28.524 22.230 -70.880 1.00 39.41 81 PRO A O 1
ATOM 614 N N . ALA A 1 82 ? -27.467 22.664 -72.833 1.00 51.59 82 ALA A N 1
ATOM 615 C CA . ALA A 1 82 ? -26.163 23.000 -72.293 1.00 51.59 82 ALA A CA 1
ATOM 616 C C . ALA A 1 82 ? -26.289 24.238 -71.393 1.00 51.59 82 ALA A C 1
ATOM 618 O O . ALA A 1 82 ? -26.462 25.358 -71.873 1.00 51.59 82 ALA A O 1
ATOM 619 N N . LYS A 1 83 ? -26.221 24.032 -70.076 1.00 48.69 83 LYS A N 1
ATOM 620 C CA . LYS A 1 83 ? -25.921 25.110 -69.136 1.00 48.69 83 LYS A CA 1
ATOM 621 C C . LYS A 1 83 ? -24.407 25.217 -69.033 1.00 48.69 83 LYS A C 1
ATOM 623 O O . LYS A 1 83 ? -23.728 24.227 -68.783 1.00 48.69 83 LYS A O 1
ATOM 628 N N . GLN A 1 84 ? -23.925 26.426 -69.276 1.00 47.56 84 GLN A N 1
ATOM 629 C CA . GLN A 1 84 ? -22.534 26.843 -69.188 1.00 47.56 84 GLN A CA 1
ATOM 630 C C . GLN A 1 84 ? -21.928 26.376 -67.854 1.00 47.56 84 GLN A C 1
ATOM 632 O O . GLN A 1 84 ? -22.411 26.723 -66.778 1.00 47.56 84 GLN A O 1
ATOM 637 N N . LEU A 1 85 ? -20.912 25.521 -67.954 1.00 53.38 85 LEU A N 1
ATOM 638 C CA . LEU A 1 85 ? -20.166 24.940 -66.845 1.00 53.38 85 LEU A CA 1
ATOM 639 C C . LEU A 1 85 ? -19.118 25.950 -66.384 1.00 53.38 85 LEU A C 1
ATOM 641 O O . LEU A 1 85 ? -18.022 25.990 -66.931 1.00 53.38 85 LEU A O 1
ATOM 645 N N . THR A 1 86 ? -19.443 26.767 -65.388 1.00 52.09 86 THR A N 1
ATOM 646 C CA . THR A 1 86 ? -18.438 27.625 -64.751 1.00 52.09 86 THR A CA 1
ATOM 647 C C . THR A 1 86 ? -17.591 26.892 -63.716 1.00 52.09 86 THR A C 1
ATOM 649 O O . THR A 1 86 ? -16.514 27.384 -63.423 1.00 52.09 86 THR A O 1
ATOM 652 N N . HIS A 1 87 ? -17.967 25.707 -63.212 1.00 58.03 87 HIS A N 1
ATOM 653 C CA . HIS A 1 87 ? -17.182 25.031 -62.161 1.00 58.03 87 HIS A CA 1
ATOM 654 C C . HIS A 1 87 ? -17.297 23.481 -62.126 1.00 58.03 87 HIS A C 1
ATOM 656 O O . HIS A 1 87 ? -17.685 22.928 -61.097 1.00 58.03 87 HIS A O 1
ATOM 662 N N . PRO A 1 88 ? -16.978 22.735 -63.207 1.00 68.38 88 PRO A N 1
ATOM 663 C CA . PRO A 1 88 ? -16.924 21.265 -63.151 1.00 68.38 88 PRO A CA 1
ATOM 664 C C . PRO A 1 88 ? -15.819 20.766 -62.205 1.00 68.38 88 PRO A C 1
ATOM 666 O O . PRO A 1 88 ? -16.076 19.916 -61.363 1.00 68.38 88 PRO A O 1
ATOM 669 N N . LEU A 1 89 ? -14.633 21.381 -62.269 1.00 61.56 89 LEU A N 1
ATOM 670 C CA . LEU A 1 89 ? -13.475 21.054 -61.428 1.00 61.56 89 LEU A CA 1
ATOM 671 C C . LEU A 1 89 ? -13.721 21.285 -59.938 1.00 61.56 89 LEU A C 1
ATOM 673 O O . LEU A 1 89 ? -13.295 20.483 -59.120 1.00 61.56 89 LEU A O 1
ATOM 677 N N . VAL A 1 90 ? -14.411 22.371 -59.580 1.00 75.75 90 VAL A N 1
ATOM 678 C CA . VAL A 1 90 ? -14.721 22.657 -58.170 1.00 75.75 90 VAL A CA 1
ATOM 679 C C . VAL A 1 90 ? -15.660 21.592 -57.629 1.00 75.75 90 VAL A C 1
ATOM 681 O O . VAL A 1 90 ? -15.444 21.089 -56.538 1.00 75.75 90 VAL A O 1
ATOM 684 N N . ARG A 1 91 ? -16.651 21.182 -58.426 1.00 75.31 91 ARG A N 1
ATOM 685 C CA . ARG A 1 91 ? -17.608 20.157 -58.020 1.00 75.31 91 ARG A CA 1
ATOM 686 C C . ARG A 1 91 ? -16.970 18.771 -57.908 1.00 75.31 91 ARG A C 1
ATOM 688 O O . ARG A 1 91 ? -17.319 18.017 -57.010 1.00 75.31 91 ARG A O 1
ATOM 695 N N . GLU A 1 92 ? -16.033 18.441 -58.794 1.00 76.06 92 GLU A N 1
ATOM 696 C CA . GLU A 1 92 ? -15.264 17.195 -58.698 1.00 76.06 92 GLU A CA 1
ATOM 697 C C . GLU A 1 92 ? -14.275 17.220 -57.526 1.00 76.06 92 GLU A C 1
ATOM 699 O O . GLU A 1 92 ? -14.144 16.222 -56.821 1.00 76.06 92 GLU A O 1
ATOM 704 N N . ALA A 1 93 ? -13.632 18.359 -57.253 1.00 77.56 93 ALA A N 1
ATOM 705 C CA . ALA A 1 93 ? -12.767 18.528 -56.088 1.00 77.56 93 ALA A CA 1
ATOM 706 C C . ALA A 1 93 ? -13.556 18.434 -54.772 1.00 77.56 93 ALA A C 1
ATOM 708 O O . ALA A 1 93 ? -13.105 17.762 -53.848 1.00 77.56 93 ALA A O 1
ATOM 709 N N . GLU A 1 94 ? -14.749 19.031 -54.710 1.00 83.62 94 GLU A N 1
ATOM 710 C CA . GLU A 1 94 ? -15.680 18.899 -53.583 1.00 83.62 94 GLU A CA 1
ATOM 711 C C . GLU A 1 94 ? -16.114 17.440 -53.394 1.00 83.62 94 GLU A C 1
ATOM 713 O O . GLU A 1 94 ? -16.093 16.929 -52.279 1.00 83.62 94 GLU A O 1
ATOM 718 N N . GLU A 1 95 ? -16.417 16.719 -54.477 1.00 85.94 95 GLU A N 1
ATOM 719 C CA . GLU A 1 95 ? -16.802 15.308 -54.395 1.00 85.94 95 GLU A CA 1
ATOM 720 C C . GLU A 1 95 ? -15.643 14.409 -53.923 1.00 85.94 95 GLU A C 1
ATOM 722 O O . GLU A 1 95 ? -15.848 13.488 -53.128 1.00 85.94 95 GLU A O 1
ATOM 727 N N . VAL A 1 96 ? -14.411 14.676 -54.365 1.00 84.12 96 VAL A N 1
ATOM 728 C CA . VAL A 1 96 ? -13.213 13.972 -53.879 1.00 84.12 96 VAL A CA 1
ATOM 729 C C . VAL A 1 96 ? -12.935 14.317 -52.416 1.00 84.12 96 VAL A C 1
ATOM 731 O O . VAL A 1 96 ? -12.622 13.422 -51.628 1.00 84.12 96 VAL A O 1
ATOM 734 N N . GLN A 1 97 ? -13.100 15.581 -52.029 1.00 83.62 97 GLN A N 1
ATOM 735 C CA . GLN A 1 97 ? -12.936 16.039 -50.653 1.00 83.62 97 GLN A CA 1
ATOM 736 C C . GLN A 1 97 ? -13.967 15.395 -49.720 1.00 83.62 97 GLN A C 1
ATOM 738 O O . GLN A 1 97 ? -13.595 14.928 -48.644 1.00 83.62 97 GLN A O 1
ATOM 743 N N . ASP A 1 98 ? -15.227 15.290 -50.139 1.00 86.19 98 ASP A N 1
ATOM 744 C CA . ASP A 1 98 ? -16.290 14.640 -49.370 1.00 86.19 98 ASP A CA 1
ATOM 745 C C . ASP A 1 98 ? -16.039 13.136 -49.210 1.00 86.19 98 ASP A C 1
ATOM 747 O O . ASP A 1 98 ? -16.211 12.583 -48.118 1.00 86.19 98 ASP A O 1
ATOM 751 N N . ARG A 1 99 ? -15.565 12.464 -50.268 1.00 83.12 99 ARG A N 1
ATOM 752 C CA . ARG A 1 99 ? -15.185 11.042 -50.216 1.00 83.12 99 ARG A CA 1
ATOM 753 C C . ARG A 1 99 ? -13.989 10.809 -49.295 1.00 83.12 99 ARG A C 1
ATOM 755 O O . ARG A 1 99 ? -14.022 9.886 -48.482 1.00 83.12 99 ARG A O 1
ATOM 762 N N . LEU A 1 100 ? -12.962 11.654 -49.374 1.00 79.94 100 LEU A N 1
ATOM 763 C CA . LEU A 1 100 ? -11.800 11.579 -48.488 1.00 79.94 100 LEU A CA 1
ATOM 764 C C . LEU A 1 100 ? -12.208 11.854 -47.034 1.00 79.94 100 LEU A C 1
ATOM 766 O O . LEU A 1 100 ? -11.824 11.115 -46.132 1.00 79.94 100 LEU A O 1
ATOM 770 N N . ALA A 1 101 ? -13.049 12.864 -46.800 1.00 80.81 101 ALA A N 1
ATOM 771 C CA . ALA A 1 101 ? -13.567 13.190 -45.477 1.00 80.81 101 ALA A CA 1
ATOM 772 C C . ALA A 1 101 ? -14.412 12.052 -44.885 1.00 80.81 101 ALA A C 1
ATOM 774 O O . ALA A 1 101 ? -14.350 11.824 -43.677 1.00 80.81 101 ALA A O 1
ATOM 775 N N . ALA A 1 102 ? -15.168 11.316 -45.705 1.00 85.88 102 ALA A N 1
ATOM 776 C CA . ALA A 1 102 ? -15.880 10.114 -45.273 1.00 85.88 102 ALA A CA 1
ATOM 777 C C . ALA A 1 102 ? -14.905 9.001 -44.845 1.00 85.88 102 ALA A C 1
ATOM 779 O O . ALA A 1 102 ? -15.019 8.489 -43.735 1.00 85.88 102 ALA A O 1
ATOM 780 N N . ILE A 1 103 ? -13.883 8.704 -45.655 1.00 82.19 103 ILE A N 1
ATOM 781 C CA . ILE A 1 103 ? -12.871 7.671 -45.353 1.00 82.19 103 ILE A CA 1
ATOM 782 C C . ILE A 1 103 ? -12.039 8.030 -44.106 1.00 82.19 103 ILE A C 1
ATOM 784 O O . ILE A 1 103 ? -11.694 7.159 -43.303 1.00 82.19 103 ILE A O 1
ATOM 788 N N . CYS A 1 104 ? -11.745 9.317 -43.906 1.00 77.69 104 CYS A N 1
ATOM 789 C CA . CYS A 1 104 ? -11.013 9.818 -42.741 1.00 77.69 104 CYS A CA 1
ATOM 790 C C . CYS A 1 104 ? -11.840 9.831 -41.445 1.00 77.69 104 CYS A C 1
ATOM 792 O O . CYS A 1 104 ? -11.250 9.849 -40.363 1.00 77.69 104 CYS A O 1
ATOM 794 N N . LYS A 1 105 ? -13.181 9.828 -41.511 1.00 80.38 105 LYS A N 1
ATOM 795 C CA . LYS A 1 105 ? -14.033 9.688 -40.312 1.00 80.38 105 LYS A CA 1
ATOM 796 C C . LYS A 1 105 ? -13.942 8.285 -39.720 1.00 80.38 105 LYS A C 1
ATOM 798 O O . LYS A 1 105 ? -13.899 8.162 -38.499 1.00 80.38 105 LYS A O 1
ATOM 803 N N . ASP A 1 106 ? -13.851 7.274 -40.577 1.00 80.94 106 ASP A N 1
ATOM 804 C CA . ASP A 1 106 ? -13.814 5.871 -40.158 1.00 80.94 106 ASP A CA 1
ATOM 805 C C . ASP A 1 106 ? -12.406 5.433 -39.714 1.00 80.94 106 ASP A C 1
ATOM 807 O O . ASP A 1 106 ? -12.263 4.524 -38.898 1.00 80.94 106 ASP A O 1
ATOM 811 N N . ASN A 1 107 ? -11.353 6.121 -40.180 1.00 77.50 107 ASN A N 1
ATOM 812 C CA . ASN A 1 107 ? -9.958 5.770 -39.906 1.00 77.50 107 ASN A CA 1
ATOM 813 C C . ASN A 1 107 ? -9.233 6.829 -39.059 1.00 77.50 107 ASN A C 1
ATOM 815 O O . ASN A 1 107 ? -8.633 7.779 -39.569 1.00 77.50 107 ASN A O 1
ATOM 819 N N . LEU A 1 108 ? -9.206 6.604 -37.741 1.00 77.44 108 LEU A N 1
ATOM 820 C CA . LEU A 1 108 ? -8.459 7.422 -36.773 1.00 77.44 108 LEU A CA 1
ATOM 821 C C . LEU A 1 108 ? -6.964 7.629 -37.125 1.00 77.44 108 LEU A C 1
ATOM 823 O O . LEU A 1 108 ? -6.478 8.753 -36.965 1.00 77.44 108 LEU A O 1
ATOM 827 N N . PRO A 1 109 ? -6.222 6.606 -37.608 1.00 80.12 109 PRO A N 1
ATOM 828 C CA . PRO A 1 109 ? -4.811 6.759 -37.971 1.00 80.12 109 PRO A CA 1
ATOM 829 C C . PRO A 1 109 ? -4.599 7.736 -39.129 1.00 80.12 109 PRO A C 1
ATOM 831 O O . PRO A 1 109 ? -3.671 8.538 -39.092 1.00 80.12 109 PRO A O 1
ATOM 834 N N . LEU A 1 110 ? -5.497 7.727 -40.118 1.00 80.44 110 LEU A N 1
ATOM 835 C CA . LEU A 1 110 ? -5.419 8.608 -41.281 1.00 80.44 110 LEU A CA 1
ATOM 836 C C . LEU A 1 110 ? -5.711 10.061 -40.891 1.00 80.44 110 LEU A C 1
ATOM 838 O O . LEU A 1 110 ? -5.022 10.973 -41.333 1.00 80.44 110 LEU A O 1
ATOM 842 N N . LYS A 1 111 ? -6.662 10.275 -39.974 1.00 80.50 111 LYS A N 1
ATOM 843 C CA . LYS A 1 111 ? -6.930 11.595 -39.390 1.00 80.50 111 LYS A CA 1
ATOM 844 C C . LYS A 1 111 ? -5.717 12.144 -38.633 1.00 80.50 111 LYS A C 1
ATOM 846 O O . LYS A 1 111 ? -5.411 13.327 -38.756 1.00 80.50 111 LYS A O 1
ATOM 851 N N . ARG A 1 112 ? -5.016 11.285 -37.884 1.00 81.38 112 ARG A N 1
ATOM 852 C CA . ARG A 1 112 ? -3.779 11.645 -37.173 1.00 81.38 112 ARG A CA 1
ATOM 853 C C . ARG A 1 112 ? -2.633 11.941 -38.144 1.00 81.38 112 ARG A C 1
ATOM 855 O O . ARG A 1 112 ? -1.906 12.907 -37.942 1.00 81.38 112 ARG A O 1
ATOM 862 N N . PHE A 1 113 ? -2.512 11.161 -39.217 1.00 81.12 113 PHE A N 1
ATOM 863 C CA . PHE A 1 113 ? -1.543 11.409 -40.281 1.00 81.12 113 PHE A CA 1
ATOM 864 C C . PHE A 1 113 ? -1.812 12.740 -40.992 1.00 81.12 113 PHE A C 1
ATOM 866 O O . PHE A 1 113 ? -0.906 13.553 -41.083 1.00 81.12 113 PHE A O 1
ATOM 873 N N . MET A 1 114 ? -3.057 13.022 -41.394 1.00 81.81 114 MET A N 1
ATOM 874 C CA . MET A 1 114 ? -3.430 14.296 -42.026 1.00 81.81 114 MET A CA 1
ATOM 875 C C . MET A 1 114 ? -3.182 15.503 -41.115 1.00 81.81 114 MET A C 1
ATOM 877 O O . MET A 1 114 ? -2.691 16.521 -41.585 1.00 81.81 114 MET A O 1
ATOM 881 N N . SER A 1 115 ? -3.463 15.397 -39.809 1.00 82.31 115 SER A N 1
ATOM 882 C CA . SER A 1 115 ? -3.168 16.483 -38.859 1.00 82.31 115 SER A CA 1
ATOM 883 C C . SER A 1 115 ? -1.674 16.739 -38.661 1.00 82.31 115 SER A C 1
ATOM 885 O O . SER A 1 115 ? -1.290 17.815 -38.215 1.00 82.31 115 SER A O 1
ATOM 887 N N . CYS A 1 116 ? -0.839 15.748 -38.967 1.00 82.12 116 CYS A N 1
ATOM 888 C CA . CYS A 1 116 ? 0.611 15.848 -38.888 1.00 82.12 116 CYS A CA 1
ATOM 889 C C . CYS A 1 116 ? 1.256 15.905 -40.279 1.00 82.12 116 CYS A C 1
ATOM 891 O O . CYS A 1 116 ? 2.476 15.837 -40.377 1.00 82.12 116 CYS A O 1
ATOM 893 N N . PHE A 1 117 ? 0.467 16.021 -41.349 1.00 81.25 117 PHE A N 1
ATOM 894 C CA . PHE A 1 117 ? 0.976 15.937 -42.712 1.00 81.25 117 PHE A CA 1
ATOM 895 C C . PHE A 1 117 ? 1.959 17.067 -42.991 1.00 81.25 117 PHE A C 1
ATOM 897 O O . PHE A 1 117 ? 3.041 16.802 -43.488 1.00 81.25 117 PHE A O 1
ATOM 904 N N . ASP A 1 118 ? 1.658 18.288 -42.550 1.00 77.62 118 ASP A N 1
ATOM 905 C CA . ASP A 1 118 ? 2.561 19.435 -42.703 1.00 77.62 118 ASP A CA 1
ATOM 906 C C . ASP A 1 118 ? 3.885 19.259 -41.932 1.00 77.62 118 ASP A C 1
ATOM 908 O O . ASP A 1 118 ? 4.908 19.817 -42.319 1.00 77.62 118 ASP A O 1
ATOM 912 N N . LEU A 1 119 ? 3.889 18.448 -40.865 1.00 81.12 119 LEU A N 1
ATOM 913 C CA . LEU A 1 119 ? 5.094 18.109 -40.097 1.00 81.12 119 LEU A CA 1
ATOM 914 C C . LEU A 1 119 ? 5.923 17.015 -40.780 1.00 81.12 119 LEU A C 1
ATOM 916 O O . LEU A 1 119 ? 7.145 17.015 -40.668 1.00 81.12 119 LEU A O 1
ATOM 920 N N . TYR A 1 120 ? 5.265 16.085 -41.476 1.00 73.00 120 TYR A N 1
ATOM 921 C CA . TYR A 1 120 ? 5.914 15.000 -42.214 1.00 73.00 120 TYR A CA 1
ATOM 922 C C . TYR A 1 120 ? 6.175 15.342 -43.684 1.00 73.00 120 TYR A C 1
ATOM 924 O O . TYR A 1 120 ? 6.917 14.620 -44.335 1.00 73.00 120 TYR A O 1
ATOM 932 N N . ALA A 1 121 ? 5.635 16.444 -44.203 1.00 73.50 121 ALA A N 1
ATOM 933 C CA . ALA A 1 121 ? 5.840 16.906 -45.573 1.00 73.50 121 ALA A CA 1
ATOM 934 C C . ALA A 1 121 ? 7.325 17.055 -45.963 1.00 73.50 121 ALA A C 1
ATOM 936 O O . ALA A 1 121 ? 7.651 16.690 -47.088 1.00 73.50 121 ALA A O 1
ATOM 937 N N . PRO A 1 122 ? 8.243 17.493 -45.073 1.00 72.31 122 PRO A N 1
ATOM 938 C CA . PRO A 1 122 ? 9.681 17.516 -45.363 1.00 72.31 122 PRO A CA 1
ATOM 939 C C . PRO A 1 122 ? 10.365 16.141 -45.277 1.00 72.31 122 PRO A C 1
ATOM 941 O O . PRO A 1 122 ? 11.490 15.992 -45.739 1.00 72.31 122 PRO A O 1
ATOM 944 N N . LEU A 1 123 ? 9.726 15.164 -44.623 1.00 69.00 123 LEU A N 1
ATOM 945 C CA . LEU A 1 123 ? 10.224 13.794 -44.435 1.00 69.00 123 LEU A CA 1
ATOM 946 C C . LEU A 1 123 ? 9.661 12.823 -45.481 1.00 69.00 123 LEU A C 1
ATOM 948 O O . LEU A 1 123 ? 10.173 11.715 -45.636 1.00 69.00 123 LEU A O 1
ATOM 952 N N . LEU A 1 124 ? 8.594 13.221 -46.177 1.00 74.00 124 LEU A N 1
ATOM 953 C CA . LEU A 1 124 ? 8.147 12.549 -47.383 1.00 74.00 124 LEU A CA 1
ATOM 954 C C . LEU A 1 124 ? 9.206 12.771 -48.464 1.00 74.00 124 LEU A C 1
ATOM 956 O O . LEU A 1 124 ? 9.746 13.876 -48.560 1.00 74.00 124 LEU A O 1
ATOM 960 N N . PRO A 1 125 ? 9.528 11.735 -49.255 1.00 62.59 125 PRO A N 1
ATOM 961 C CA . PRO A 1 125 ? 10.556 11.850 -50.270 1.00 62.59 125 PRO A CA 1
ATOM 962 C C . PRO A 1 125 ? 10.216 13.039 -51.180 1.00 62.59 125 PRO A C 1
ATOM 964 O O . PRO A 1 125 ? 9.069 13.139 -51.637 1.00 62.59 125 PRO A O 1
ATOM 967 N N . PRO A 1 126 ? 11.166 13.963 -51.409 1.00 63.16 126 PRO A N 1
ATOM 968 C CA . PRO A 1 126 ? 10.967 15.024 -52.380 1.00 63.16 126 PRO A CA 1
ATOM 969 C C . PRO A 1 126 ? 10.614 14.379 -53.730 1.00 63.16 126 PRO A C 1
ATOM 971 O O . PRO A 1 126 ? 11.078 13.269 -54.010 1.00 63.16 126 PRO A O 1
ATOM 974 N N . PRO A 1 127 ? 9.776 15.026 -54.562 1.00 59.16 127 PRO A N 1
ATOM 975 C CA . PRO A 1 127 ? 9.528 14.544 -55.918 1.00 59.16 127 PRO A CA 1
ATOM 976 C C . PRO A 1 127 ? 10.876 14.288 -56.606 1.00 59.16 127 PRO A C 1
ATOM 978 O O . PRO A 1 127 ? 11.813 15.055 -56.387 1.00 59.16 127 PRO A O 1
ATOM 981 N N . GLU A 1 128 ? 10.962 13.212 -57.394 1.00 59.09 128 GLU A N 1
ATOM 982 C CA . GLU A 1 128 ? 12.175 12.591 -57.979 1.00 59.09 128 GLU A CA 1
ATOM 983 C C . GLU A 1 128 ? 13.113 13.532 -58.781 1.00 59.09 128 GLU A C 1
ATOM 985 O O . GLU A 1 128 ? 14.133 13.092 -59.300 1.00 59.09 128 GLU A O 1
ATOM 990 N N . ASP A 1 129 ? 12.812 14.830 -58.847 1.00 57.84 129 ASP A N 1
ATOM 991 C CA . ASP A 1 129 ? 13.585 15.886 -59.504 1.00 57.84 129 ASP A CA 1
ATOM 992 C C . ASP A 1 129 ? 14.609 16.592 -58.585 1.00 57.84 129 ASP A C 1
ATOM 994 O O . ASP A 1 129 ? 15.282 17.530 -59.024 1.00 57.84 129 ASP A O 1
ATOM 998 N N . GLN A 1 130 ? 14.762 16.193 -57.313 1.00 56.47 130 GLN A N 1
ATOM 999 C CA . GLN A 1 130 ? 15.924 16.629 -56.527 1.00 56.47 130 GLN A CA 1
ATOM 1000 C C . GLN A 1 130 ? 17.157 15.807 -56.926 1.00 56.47 130 GLN A C 1
ATOM 1002 O O . GLN A 1 130 ? 17.088 14.577 -56.905 1.00 56.47 130 GLN A O 1
ATOM 1007 N N . PRO A 1 131 ? 18.290 16.451 -57.282 1.00 56.59 131 PRO A N 1
ATOM 1008 C CA . PRO A 1 131 ? 19.502 15.725 -57.628 1.00 56.59 131 PRO A CA 1
ATOM 1009 C C . PRO A 1 131 ? 19.880 14.829 -56.450 1.00 56.59 131 PRO A C 1
ATOM 1011 O O . PRO A 1 131 ? 20.002 15.310 -55.321 1.00 56.59 131 PRO A O 1
ATOM 1014 N N . ALA A 1 132 ? 20.022 13.529 -56.719 1.00 60.41 132 ALA A N 1
ATOM 1015 C CA . ALA A 1 132 ? 20.501 12.568 -55.739 1.00 60.41 132 ALA A CA 1
ATOM 1016 C C . ALA A 1 132 ? 21.776 13.116 -55.069 1.00 60.41 132 ALA A C 1
ATOM 1018 O O . ALA A 1 132 ? 22.590 13.749 -55.758 1.00 60.41 132 ALA A O 1
ATOM 1019 N N . PRO A 1 133 ? 21.957 12.915 -53.749 1.00 62.25 133 PRO A N 1
ATOM 1020 C CA . PRO A 1 133 ? 23.220 13.252 -53.110 1.00 62.25 133 PRO A CA 1
ATOM 1021 C C . PRO A 1 133 ? 24.345 12.593 -53.921 1.00 62.25 133 PRO A C 1
ATOM 1023 O O . PRO A 1 133 ? 24.193 11.436 -54.313 1.00 62.25 133 PRO A O 1
ATOM 1026 N N . PRO A 1 134 ? 25.424 13.319 -54.256 1.00 65.06 134 PRO A N 1
ATOM 1027 C CA . PRO A 1 134 ? 26.469 12.766 -55.101 1.00 65.06 134 PRO A CA 1
ATOM 1028 C C . PRO A 1 134 ? 27.025 11.499 -54.442 1.00 65.06 134 PRO A C 1
ATOM 1030 O O . PRO A 1 134 ? 27.548 11.560 -53.332 1.00 65.06 134 PRO A O 1
ATOM 1033 N N . ASP A 1 135 ? 26.936 10.363 -55.143 1.00 65.25 135 ASP A N 1
ATOM 1034 C CA . ASP A 1 135 ? 27.423 9.045 -54.688 1.00 65.25 135 ASP A CA 1
ATOM 1035 C C . ASP A 1 135 ? 28.933 9.033 -54.367 1.00 65.25 135 ASP A C 1
ATOM 1037 O O . ASP A 1 135 ? 29.466 8.088 -53.788 1.00 65.25 135 ASP A O 1
ATOM 1041 N N . SER A 1 136 ? 29.638 10.108 -54.717 1.00 66.75 136 SER A N 1
ATOM 1042 C CA . SER A 1 136 ? 31.027 10.359 -54.372 1.00 66.75 136 SER A CA 1
ATOM 1043 C C . SER A 1 136 ? 31.172 11.766 -53.795 1.00 66.75 136 SER A C 1
ATOM 1045 O O . SER A 1 136 ? 31.252 12.743 -54.543 1.00 66.75 136 SER A O 1
ATOM 1047 N N . LEU A 1 137 ? 31.234 11.870 -52.468 1.00 74.88 137 LEU A N 1
ATOM 1048 C CA . LEU A 1 137 ? 31.737 13.073 -51.804 1.00 74.88 137 LEU A CA 1
ATOM 1049 C C . LEU A 1 137 ? 33.188 13.299 -52.237 1.00 74.88 137 LEU A C 1
ATOM 1051 O O . LEU A 1 137 ? 33.982 12.353 -52.292 1.00 74.88 137 LEU A O 1
ATOM 1055 N N . THR A 1 138 ? 33.557 14.544 -52.532 1.00 82.75 138 THR A N 1
ATOM 1056 C CA . THR A 1 138 ? 34.977 14.864 -52.708 1.00 82.75 138 THR A CA 1
ATOM 1057 C C . THR A 1 138 ? 35.718 14.604 -51.385 1.00 82.75 138 THR A C 1
ATOM 1059 O O . THR A 1 138 ? 35.121 14.714 -50.310 1.00 82.75 138 THR A O 1
ATOM 1062 N N . PRO A 1 139 ? 37.015 14.243 -51.403 1.00 81.00 139 PRO A N 1
ATOM 1063 C CA . PRO A 1 139 ? 37.750 13.936 -50.172 1.00 81.00 139 PRO A CA 1
ATOM 1064 C C . PRO A 1 139 ? 37.787 15.117 -49.185 1.00 81.00 139 PRO A C 1
ATOM 1066 O O . PRO A 1 139 ? 37.906 14.902 -47.980 1.00 81.00 139 PRO A O 1
ATOM 1069 N N . GLU A 1 140 ? 37.646 16.351 -49.677 1.00 82.56 140 GLU A N 1
ATOM 1070 C CA . GLU A 1 140 ? 37.546 17.560 -48.855 1.00 82.56 140 GLU A CA 1
ATOM 1071 C C . GLU A 1 140 ? 36.172 17.683 -48.179 1.00 82.56 140 GLU A C 1
ATOM 1073 O O . GLU A 1 140 ? 36.103 17.905 -46.972 1.00 82.56 140 GLU A O 1
ATOM 1078 N N . GLU A 1 141 ? 35.079 17.458 -48.909 1.00 85.56 141 GLU A N 1
ATOM 1079 C CA . GLU A 1 141 ? 33.721 17.454 -48.345 1.00 85.56 141 GLU A CA 1
ATOM 1080 C C . GLU A 1 141 ? 33.517 16.299 -47.359 1.00 85.56 141 GLU A C 1
ATOM 1082 O O . GLU A 1 141 ? 32.901 16.482 -46.311 1.00 85.56 141 GLU A O 1
ATOM 1087 N N . ALA A 1 142 ? 34.095 15.129 -47.639 1.00 83.44 142 ALA A N 1
ATOM 1088 C CA . ALA A 1 142 ? 34.083 13.993 -46.724 1.00 83.44 142 ALA A CA 1
ATOM 1089 C C . ALA A 1 142 ? 34.836 14.299 -45.419 1.00 83.44 142 ALA A C 1
ATOM 1091 O O . ALA A 1 142 ? 34.391 13.896 -44.347 1.00 83.44 142 ALA A O 1
ATOM 1092 N N . ALA A 1 143 ? 35.950 15.037 -45.483 1.00 85.81 143 ALA A N 1
ATOM 1093 C CA . ALA A 1 143 ? 36.682 15.463 -44.292 1.00 85.81 143 ALA A CA 1
ATOM 1094 C C . ALA A 1 143 ? 35.886 16.481 -43.460 1.00 85.81 143 ALA A C 1
ATOM 1096 O O . ALA A 1 143 ? 35.883 16.392 -42.233 1.00 85.81 143 ALA A O 1
ATOM 1097 N N . ILE A 1 144 ? 35.182 17.412 -44.114 1.00 90.81 144 ILE A N 1
ATOM 1098 C CA . ILE A 1 144 ? 34.289 18.368 -43.442 1.00 90.81 144 ILE A CA 1
ATOM 1099 C C . ILE A 1 144 ? 33.126 17.624 -42.776 1.00 90.81 144 ILE A C 1
ATOM 1101 O O . ILE A 1 144 ? 32.865 17.839 -41.596 1.00 90.81 144 ILE A O 1
ATOM 1105 N N . TYR A 1 145 ? 32.491 16.694 -43.491 1.00 89.56 145 TYR A N 1
ATOM 1106 C CA . TYR A 1 145 ? 31.401 15.877 -42.961 1.00 89.56 145 TYR A CA 1
ATOM 1107 C C . TYR A 1 145 ? 31.853 15.008 -41.781 1.00 89.56 145 TYR A C 1
ATOM 1109 O O . TYR A 1 145 ? 31.168 14.924 -40.768 1.00 89.56 145 TYR A O 1
ATOM 1117 N N . LEU A 1 146 ? 33.039 14.396 -41.866 1.00 87.69 146 LEU A N 1
ATOM 1118 C CA . LEU A 1 146 ? 33.613 13.634 -40.756 1.00 87.69 146 LEU A CA 1
ATOM 1119 C C . LEU A 1 146 ? 33.941 14.523 -39.552 1.00 87.69 146 LEU A C 1
ATOM 1121 O O . LEU A 1 146 ? 33.769 14.075 -38.423 1.00 87.69 146 LEU A O 1
ATOM 1125 N N . ALA A 1 147 ? 34.383 15.764 -39.766 1.00 91.94 147 ALA A N 1
ATOM 1126 C CA . ALA A 1 147 ? 34.618 16.716 -38.682 1.00 91.94 147 ALA A CA 1
ATOM 1127 C C . ALA A 1 147 ? 33.307 17.173 -38.016 1.00 91.94 147 ALA A C 1
ATOM 1129 O O . ALA A 1 147 ? 33.267 17.343 -36.799 1.00 91.94 147 ALA A O 1
ATOM 1130 N N . GLU A 1 148 ? 32.234 17.331 -38.793 1.00 93.75 148 GLU A N 1
ATOM 1131 C CA . GLU A 1 148 ? 30.895 17.644 -38.284 1.00 93.75 148 GLU A CA 1
ATOM 1132 C C . GLU A 1 148 ? 30.264 16.453 -37.543 1.00 93.75 148 GLU A C 1
ATOM 1134 O O . GLU A 1 148 ? 29.650 16.640 -36.496 1.00 93.75 148 GLU A O 1
ATOM 1139 N N . ALA A 1 149 ? 30.486 15.228 -38.028 1.00 93.62 149 ALA A N 1
ATOM 1140 C CA . ALA A 1 149 ? 29.965 13.994 -37.437 1.00 93.62 149 ALA A CA 1
ATOM 1141 C C . ALA A 1 149 ? 30.808 13.452 -36.264 1.00 93.62 149 ALA A C 1
ATOM 1143 O O . ALA A 1 149 ? 30.326 12.634 -35.481 1.00 93.62 149 ALA A O 1
ATOM 1144 N N . GLU A 1 150 ? 32.064 13.883 -36.101 1.00 95.06 150 GLU A N 1
ATOM 1145 C CA . GLU A 1 150 ? 32.951 13.463 -35.006 1.00 95.06 150 GLU A CA 1
ATOM 1146 C C . GLU A 1 150 ? 32.328 13.584 -33.594 1.00 95.06 150 GLU A C 1
ATOM 1148 O O . GLU A 1 150 ? 32.475 12.644 -32.802 1.00 95.06 150 GLU A O 1
ATOM 1153 N N . PRO A 1 151 ? 31.665 14.696 -33.204 1.00 95.81 151 PRO A N 1
ATOM 1154 C CA . PRO A 1 151 ? 31.006 14.785 -31.901 1.00 95.81 151 PRO A CA 1
ATOM 1155 C C . PRO A 1 151 ? 29.889 13.750 -31.726 1.00 95.81 151 PRO A C 1
ATOM 1157 O O . PRO A 1 151 ? 29.788 13.172 -30.642 1.00 95.81 151 PRO A O 1
ATOM 1160 N N . ASP A 1 152 ? 29.115 13.477 -32.776 1.00 96.12 152 ASP A N 1
ATOM 1161 C CA . ASP A 1 152 ? 27.994 12.534 -32.743 1.00 96.12 152 ASP A CA 1
ATOM 1162 C C . ASP A 1 152 ? 28.484 11.090 -32.651 1.00 96.12 152 ASP A C 1
ATOM 1164 O O . ASP A 1 152 ? 27.985 10.319 -31.834 1.00 96.12 152 ASP A O 1
ATOM 1168 N N . VAL A 1 153 ? 29.535 10.735 -33.397 1.00 94.75 153 VAL A N 1
ATOM 1169 C CA . VAL A 1 153 ? 30.190 9.422 -33.285 1.00 94.75 153 VAL A CA 1
ATOM 1170 C C . VAL A 1 153 ? 30.763 9.229 -31.879 1.00 94.75 153 VAL A C 1
ATOM 1172 O O . VAL A 1 153 ? 30.565 8.182 -31.265 1.00 94.75 153 VAL A O 1
ATOM 1175 N N . ARG A 1 154 ? 31.405 10.257 -31.307 1.00 96.00 154 ARG A N 1
ATOM 1176 C CA . ARG A 1 154 ? 31.919 10.195 -29.929 1.00 96.00 154 ARG A CA 1
ATOM 1177 C C . ARG A 1 154 ? 30.815 10.125 -28.877 1.00 96.00 154 ARG A C 1
ATOM 1179 O O . ARG A 1 154 ? 31.062 9.583 -27.801 1.00 96.00 154 ARG A O 1
ATOM 1186 N N . ALA A 1 155 ? 29.646 10.704 -29.134 1.00 96.94 155 ALA A N 1
ATOM 1187 C CA . ALA A 1 155 ? 28.483 10.562 -28.266 1.00 96.94 155 ALA A CA 1
ATOM 1188 C C . ALA A 1 155 ? 27.919 9.138 -28.355 1.00 96.94 155 ALA A C 1
ATOM 1190 O O . ALA A 1 155 ? 27.779 8.483 -27.326 1.00 96.94 155 ALA A O 1
ATOM 1191 N N . ALA A 1 156 ? 27.733 8.619 -29.571 1.00 96.31 156 ALA A N 1
ATOM 1192 C CA . ALA A 1 156 ? 27.271 7.257 -29.806 1.00 96.31 156 ALA A CA 1
ATOM 1193 C C . ALA A 1 156 ? 28.203 6.209 -29.174 1.00 96.31 156 ALA A C 1
ATOM 1195 O O . ALA A 1 156 ? 27.725 5.252 -28.572 1.00 96.31 156 ALA A O 1
ATOM 1196 N N . ASP A 1 157 ? 29.523 6.400 -29.227 1.00 96.19 157 ASP A N 1
ATOM 1197 C CA . ASP A 1 157 ? 30.485 5.508 -28.567 1.00 96.19 157 ASP A CA 1
ATOM 1198 C C . ASP A 1 157 ? 30.337 5.499 -27.039 1.00 96.19 157 ASP A C 1
ATOM 1200 O O . ASP A 1 157 ? 30.455 4.441 -26.411 1.00 96.19 157 ASP A O 1
ATOM 1204 N N . ARG A 1 158 ? 30.059 6.660 -26.425 1.00 96.56 158 ARG A N 1
ATOM 1205 C CA . ARG A 1 158 ? 29.762 6.741 -24.985 1.00 96.56 158 ARG A CA 1
ATOM 1206 C C . ARG A 1 158 ? 28.459 6.023 -24.666 1.00 96.56 158 ARG A C 1
ATOM 1208 O O . ARG A 1 158 ? 28.450 5.188 -23.769 1.00 96.56 158 ARG A O 1
ATOM 1215 N N . ASP A 1 159 ? 27.413 6.256 -25.450 1.00 96.19 159 ASP A N 1
ATOM 1216 C CA . ASP A 1 159 ? 26.121 5.594 -25.264 1.00 96.19 159 ASP A CA 1
ATOM 1217 C C . ASP A 1 159 ? 26.247 4.071 -25.429 1.00 96.19 159 ASP A C 1
ATOM 1219 O O . ASP A 1 159 ? 25.691 3.301 -24.648 1.00 96.19 159 ASP A O 1
ATOM 1223 N N . MET A 1 160 ? 27.042 3.602 -26.395 1.00 95.94 160 MET A N 1
ATOM 1224 C CA . MET A 1 160 ? 27.341 2.179 -26.565 1.00 95.94 160 MET A CA 1
ATOM 1225 C C . MET A 1 160 ? 28.128 1.605 -25.383 1.00 95.94 160 MET A C 1
ATOM 1227 O O . MET A 1 160 ? 27.915 0.448 -25.007 1.00 95.94 160 MET A O 1
ATOM 1231 N N . ALA A 1 161 ? 29.043 2.374 -24.789 1.00 95.19 161 ALA A N 1
ATOM 1232 C CA . ALA A 1 161 ? 29.746 1.964 -23.577 1.00 95.19 161 ALA A CA 1
ATOM 1233 C C . ALA A 1 161 ? 28.789 1.862 -22.377 1.00 95.19 161 ALA A C 1
ATOM 1235 O O . ALA A 1 161 ? 28.832 0.864 -21.653 1.00 95.19 161 ALA A O 1
ATOM 1236 N N . ASP A 1 162 ? 27.880 2.824 -22.229 1.00 94.31 162 ASP A N 1
ATOM 1237 C CA . ASP A 1 162 ? 26.867 2.852 -21.174 1.00 94.31 162 ASP A CA 1
ATOM 1238 C C . ASP A 1 162 ? 25.873 1.693 -21.322 1.00 94.31 162 ASP A C 1
ATOM 1240 O O . ASP A 1 162 ? 25.573 0.995 -20.350 1.00 94.31 162 ASP A O 1
ATOM 1244 N N . ILE A 1 163 ? 25.419 1.400 -22.545 1.00 92.06 163 ILE A N 1
ATOM 1245 C CA . ILE A 1 163 ? 24.560 0.242 -22.833 1.00 92.06 163 ILE A CA 1
ATOM 1246 C C . ILE A 1 163 ? 25.274 -1.063 -22.474 1.00 92.06 163 ILE A C 1
ATOM 1248 O O . ILE A 1 163 ? 24.682 -1.914 -21.809 1.00 92.06 163 ILE A O 1
ATOM 1252 N N . LYS A 1 164 ? 26.557 -1.214 -22.828 1.00 93.62 164 LYS A N 1
ATOM 1253 C CA . LYS A 1 164 ? 27.361 -2.386 -22.433 1.00 93.62 164 LYS A CA 1
ATOM 1254 C C . LYS A 1 164 ? 27.520 -2.486 -20.915 1.00 93.62 164 LYS A C 1
ATOM 1256 O O . LYS A 1 164 ? 27.560 -3.589 -20.368 1.00 93.62 164 LYS A O 1
ATOM 1261 N N . GLU A 1 165 ? 27.621 -1.365 -20.205 1.00 94.00 165 GLU A N 1
ATOM 1262 C CA . GLU A 1 165 ? 27.647 -1.367 -18.742 1.00 94.00 165 GLU A CA 1
ATOM 1263 C C . GLU A 1 165 ? 26.297 -1.805 -18.151 1.00 94.00 165 GLU A C 1
ATOM 1265 O O . GLU A 1 165 ? 26.263 -2.625 -17.230 1.00 94.00 165 GLU A O 1
ATOM 1270 N N . LEU A 1 166 ? 25.181 -1.314 -18.692 1.00 89.31 166 LEU A N 1
ATOM 1271 C CA . LEU A 1 166 ? 23.828 -1.708 -18.286 1.00 89.31 166 LEU A CA 1
ATOM 1272 C C . LEU A 1 166 ? 23.530 -3.183 -18.597 1.00 89.31 166 LEU A C 1
ATOM 1274 O O . LEU A 1 166 ? 22.877 -3.864 -17.800 1.00 89.31 166 LEU A O 1
ATOM 1278 N N . GLU A 1 167 ? 24.065 -3.701 -19.700 1.00 90.00 167 GLU A N 1
ATOM 1279 C CA . GLU A 1 167 ? 24.050 -5.122 -20.042 1.00 90.00 167 GLU A CA 1
ATOM 1280 C C . GLU A 1 167 ? 24.823 -5.957 -19.020 1.00 90.00 167 GLU A C 1
ATOM 1282 O O . GLU A 1 167 ? 24.286 -6.930 -18.493 1.00 90.00 167 GLU A O 1
ATOM 1287 N N . ARG A 1 168 ? 26.045 -5.544 -18.651 1.00 89.56 168 ARG A N 1
ATOM 1288 C CA . ARG A 1 168 ? 26.837 -6.214 -17.599 1.00 89.56 168 ARG A CA 1
ATOM 1289 C C . ARG A 1 168 ? 26.140 -6.197 -16.242 1.00 89.56 168 ARG A C 1
ATOM 1291 O O . ARG A 1 168 ? 26.243 -7.160 -15.487 1.00 89.56 168 ARG A O 1
ATOM 1298 N N . LYS A 1 169 ? 25.420 -5.116 -15.927 1.00 86.75 169 LYS A N 1
ATOM 1299 C CA . LYS A 1 169 ? 24.572 -5.014 -14.726 1.00 86.75 169 LYS A CA 1
ATOM 1300 C C . LYS A 1 169 ? 23.313 -5.885 -14.818 1.00 86.75 169 LYS A C 1
ATOM 1302 O O . LYS A 1 169 ? 22.589 -5.999 -13.829 1.00 86.75 169 LYS A O 1
ATOM 1307 N N . GLY A 1 170 ? 23.063 -6.504 -15.972 1.00 82.31 170 GLY A N 1
ATOM 1308 C CA . GLY A 1 170 ? 21.933 -7.387 -16.213 1.00 82.31 170 GLY A CA 1
ATOM 1309 C C . GLY A 1 170 ? 20.607 -6.646 -16.167 1.00 82.31 170 GLY A C 1
ATOM 1310 O O . GLY A 1 170 ? 19.642 -7.210 -15.677 1.00 82.31 170 GLY A O 1
ATOM 1311 N N . VAL A 1 171 ? 20.565 -5.376 -16.593 1.00 81.81 171 VAL A N 1
ATOM 1312 C CA . VAL A 1 171 ? 19.345 -4.540 -16.602 1.00 81.81 171 VAL A CA 1
ATOM 1313 C C . VAL A 1 171 ? 18.524 -4.753 -17.881 1.00 81.81 171 VAL A C 1
ATOM 1315 O O . VAL A 1 171 ? 17.322 -4.480 -17.903 1.00 81.81 171 VAL A O 1
ATOM 1318 N N . LEU A 1 172 ? 19.142 -5.295 -18.934 1.00 72.69 172 LEU A N 1
ATOM 1319 C CA . LEU A 1 172 ? 18.444 -5.679 -20.159 1.00 72.69 172 LEU A CA 1
ATOM 1320 C C . LEU A 1 172 ? 17.428 -6.796 -19.858 1.00 72.69 172 LEU A C 1
ATOM 1322 O O . LEU A 1 172 ? 17.711 -7.706 -19.084 1.00 72.69 172 LEU A O 1
ATOM 1326 N N . ASN A 1 173 ? 16.234 -6.715 -20.454 1.00 65.44 173 ASN A N 1
ATOM 1327 C CA . ASN A 1 173 ? 15.103 -7.632 -20.226 1.00 65.44 173 ASN A CA 1
ATOM 1328 C C . ASN A 1 173 ? 14.476 -7.556 -18.817 1.00 65.44 173 ASN A C 1
ATOM 1330 O O . ASN A 1 173 ? 14.222 -8.571 -18.170 1.00 65.44 173 ASN A O 1
ATOM 1334 N N . ALA A 1 174 ? 14.187 -6.332 -18.354 1.00 71.06 174 ALA A N 1
ATOM 1335 C CA . ALA A 1 174 ? 13.528 -6.034 -17.072 1.00 71.06 174 ALA A CA 1
ATOM 1336 C C . ALA A 1 174 ? 14.309 -6.482 -15.819 1.00 71.06 174 ALA A C 1
ATOM 1338 O O . ALA A 1 174 ? 13.754 -6.599 -14.721 1.00 71.06 174 ALA A O 1
ATOM 1339 N N . GLY A 1 175 ? 15.614 -6.704 -15.958 1.00 79.44 175 GLY A N 1
ATOM 1340 C CA . GLY A 1 175 ? 16.480 -7.083 -14.854 1.00 79.44 175 GLY A CA 1
ATOM 1341 C C . GLY A 1 175 ? 16.138 -8.448 -14.264 1.00 79.44 175 GLY A C 1
ATOM 1342 O O . GLY A 1 175 ? 15.991 -9.444 -14.964 1.00 79.44 175 GLY A O 1
ATOM 1343 N N . ARG A 1 176 ? 15.966 -8.491 -12.940 1.00 76.94 176 ARG A N 1
ATOM 1344 C CA . ARG A 1 176 ? 15.576 -9.704 -12.195 1.00 76.94 176 ARG A CA 1
ATOM 1345 C C . ARG A 1 176 ? 14.062 -9.906 -12.101 1.00 76.94 176 ARG A C 1
ATOM 1347 O O . ARG A 1 176 ? 13.588 -10.759 -11.355 1.00 76.94 176 ARG A O 1
ATOM 1354 N N . LEU A 1 177 ? 13.265 -9.132 -12.839 1.00 76.50 177 LEU A N 1
ATOM 1355 C CA . LEU A 1 177 ? 11.807 -9.257 -12.832 1.00 76.50 177 LEU A CA 1
ATOM 1356 C C . LEU A 1 177 ? 11.277 -10.683 -13.107 1.00 76.50 177 LEU A C 1
ATOM 1358 O O . LEU A 1 177 ? 10.332 -11.075 -12.411 1.00 76.50 177 LEU A O 1
ATOM 1362 N N . PRO A 1 178 ? 11.847 -11.493 -14.027 1.00 79.69 178 PRO A N 1
ATOM 1363 C CA . PRO A 1 178 ? 11.402 -12.878 -14.197 1.00 79.69 178 PRO A CA 1
ATOM 1364 C C . PRO A 1 178 ? 11.637 -13.740 -12.945 1.00 79.69 178 PRO A C 1
ATOM 1366 O O . PRO A 1 178 ? 10.785 -14.564 -12.614 1.00 79.69 178 PRO A O 1
ATOM 1369 N N . GLU A 1 179 ? 12.705 -13.500 -12.175 1.00 80.25 179 GLU A N 1
ATOM 1370 C CA . GLU A 1 179 ? 12.962 -14.199 -10.901 1.00 80.25 179 GLU A CA 1
ATOM 1371 C C . GLU A 1 179 ? 11.868 -13.890 -9.861 1.00 80.25 179 GLU A C 1
ATOM 1373 O O . GLU A 1 179 ? 11.477 -14.739 -9.055 1.00 80.25 179 GLU A O 1
ATOM 1378 N N . HIS A 1 180 ? 11.294 -12.685 -9.913 1.00 80.00 180 HIS A N 1
ATOM 1379 C CA . HIS A 1 180 ? 10.216 -12.256 -9.023 1.00 80.00 180 HIS A CA 1
ATOM 1380 C C . HIS A 1 180 ? 8.821 -12.746 -9.445 1.00 80.00 180 HIS A C 1
ATOM 1382 O O . HIS A 1 180 ? 7.869 -12.623 -8.666 1.00 80.00 180 HIS A O 1
ATOM 1388 N N . ALA A 1 181 ? 8.666 -13.367 -10.620 1.00 85.25 181 ALA A N 1
ATOM 1389 C CA . ALA A 1 181 ? 7.398 -13.978 -11.027 1.00 85.25 181 ALA A CA 1
ATOM 1390 C C . ALA A 1 181 ? 6.964 -15.092 -10.055 1.00 85.25 181 ALA A C 1
ATOM 1392 O O . ALA A 1 181 ? 5.779 -15.196 -9.721 1.00 85.25 181 ALA A O 1
ATOM 1393 N N . ALA A 1 182 ? 7.928 -15.844 -9.509 1.00 86.75 182 ALA A N 1
ATOM 1394 C CA . ALA A 1 182 ? 7.698 -16.859 -8.481 1.00 86.75 182 ALA A CA 1
ATOM 1395 C C . ALA A 1 182 ? 7.213 -16.271 -7.138 1.00 86.75 182 ALA A C 1
ATOM 1397 O O . ALA A 1 182 ? 6.599 -16.975 -6.335 1.00 86.75 182 ALA A O 1
ATOM 1398 N N . LEU A 1 183 ? 7.426 -14.972 -6.891 1.00 90.44 183 LEU A N 1
ATOM 1399 C CA . LEU A 1 183 ? 7.011 -14.295 -5.658 1.00 90.44 183 LEU A CA 1
ATOM 1400 C C . LEU A 1 183 ? 5.545 -13.830 -5.697 1.00 90.44 183 LEU A C 1
ATOM 1402 O O . LEU A 1 183 ? 4.919 -13.664 -4.648 1.00 90.44 183 LEU A O 1
ATOM 1406 N N . LYS A 1 184 ? 4.956 -13.683 -6.892 1.00 91.19 184 LYS A N 1
ATOM 1407 C CA . LYS A 1 184 ? 3.548 -13.287 -7.084 1.00 91.19 184 LYS A CA 1
ATOM 1408 C C . LYS A 1 184 ? 2.534 -14.131 -6.289 1.00 91.19 184 LYS A C 1
ATOM 1410 O O . LYS A 1 184 ? 1.628 -13.535 -5.705 1.00 91.19 184 LYS A O 1
ATOM 1415 N N . PRO A 1 185 ? 2.588 -15.481 -6.247 1.00 95.38 185 PRO A N 1
ATOM 1416 C CA . PRO A 1 185 ? 1.667 -16.263 -5.415 1.00 95.38 185 PRO A CA 1
ATOM 1417 C C . PRO A 1 185 ? 1.841 -15.968 -3.921 1.00 95.38 185 PRO A C 1
ATOM 1419 O O . PRO A 1 185 ? 0.854 -15.689 -3.247 1.00 95.38 185 PRO A O 1
ATOM 1422 N N . ARG A 1 186 ? 3.084 -15.905 -3.427 1.00 94.12 186 ARG A N 1
ATOM 1423 C CA . ARG A 1 186 ? 3.372 -15.594 -2.019 1.00 94.12 186 ARG A CA 1
ATOM 1424 C C . ARG A 1 186 ? 2.864 -14.207 -1.624 1.00 94.12 186 ARG A C 1
ATOM 1426 O O . ARG A 1 186 ? 2.306 -14.050 -0.542 1.00 94.12 186 ARG A O 1
ATOM 1433 N N . LEU A 1 187 ? 3.014 -13.216 -2.504 1.00 95.00 187 LEU A N 1
ATOM 1434 C CA . LEU A 1 187 ? 2.489 -11.870 -2.279 1.00 95.00 187 LEU A CA 1
ATOM 1435 C C . LEU A 1 187 ? 0.957 -11.870 -2.217 1.00 95.00 187 LEU A C 1
ATOM 1437 O O . LEU A 1 187 ? 0.383 -11.278 -1.308 1.00 95.00 187 LEU A O 1
ATOM 1441 N N . ARG A 1 188 ? 0.286 -12.575 -3.136 1.00 95.81 188 ARG A N 1
ATOM 1442 C CA . ARG A 1 188 ? -1.180 -12.705 -3.120 1.00 95.81 188 ARG A CA 1
ATOM 1443 C C . ARG A 1 188 ? -1.678 -13.366 -1.838 1.00 95.81 188 ARG A C 1
ATOM 1445 O O . ARG A 1 188 ? -2.669 -12.912 -1.267 1.00 95.81 188 ARG A O 1
ATOM 1452 N N . ASP A 1 189 ? -0.992 -14.400 -1.368 1.00 97.31 189 ASP A N 1
ATOM 1453 C CA . ASP A 1 189 ? -1.343 -15.069 -0.117 1.00 97.31 189 ASP A CA 1
ATOM 1454 C C . ASP A 1 189 ? -1.110 -14.165 1.093 1.00 97.31 189 ASP A C 1
ATOM 1456 O O . ASP A 1 189 ? -1.986 -14.064 1.954 1.00 97.31 189 ASP A O 1
ATOM 1460 N N . LEU A 1 190 ? 0.001 -13.423 1.119 1.00 97.50 190 LEU A N 1
ATOM 1461 C CA . LEU A 1 190 ? 0.273 -12.431 2.157 1.00 97.50 190 LEU A CA 1
ATOM 1462 C C . LEU A 1 190 ? -0.794 -11.328 2.177 1.00 97.50 190 LEU A C 1
ATOM 1464 O O . LEU A 1 190 ? -1.299 -10.987 3.242 1.00 97.50 190 LEU A O 1
ATOM 1468 N N . MET A 1 191 ? -1.201 -10.809 1.015 1.00 97.06 191 MET A N 1
ATOM 1469 C CA . MET A 1 191 ? -2.262 -9.800 0.912 1.00 97.06 191 MET A CA 1
ATOM 1470 C C . MET A 1 191 ? -3.606 -10.331 1.424 1.00 97.06 191 MET A C 1
ATOM 1472 O O . MET A 1 191 ? -4.311 -9.633 2.155 1.00 97.06 191 MET A O 1
ATOM 1476 N N . LYS A 1 192 ? -3.950 -11.584 1.100 1.00 97.75 192 LYS A N 1
ATOM 1477 C CA . LYS A 1 192 ? -5.155 -12.250 1.623 1.00 97.75 192 LYS A CA 1
ATOM 1478 C C . LYS A 1 192 ? -5.087 -12.461 3.135 1.00 97.75 192 LYS A C 1
ATOM 1480 O O . LYS A 1 192 ? -6.096 -12.320 3.821 1.00 97.75 192 LYS A O 1
ATOM 1485 N N . GLN A 1 193 ? -3.927 -12.829 3.671 1.00 97.56 193 GLN A N 1
ATOM 1486 C CA . GLN A 1 193 ? -3.744 -12.965 5.116 1.00 97.56 193 GLN A CA 1
ATOM 1487 C C . GLN A 1 193 ? -3.836 -11.606 5.810 1.00 97.56 193 GLN A C 1
ATOM 1489 O O . GLN A 1 193 ? -4.507 -11.484 6.832 1.00 97.56 193 GLN A O 1
ATOM 1494 N N . HIS A 1 194 ? -3.233 -10.573 5.227 1.00 97.56 194 HIS A N 1
ATOM 1495 C CA . HIS A 1 194 ? -3.270 -9.219 5.757 1.00 97.56 194 HIS A CA 1
ATOM 1496 C C . HIS A 1 194 ? -4.697 -8.661 5.798 1.00 97.56 194 HIS A C 1
ATOM 1498 O O . HIS A 1 194 ? -5.110 -8.128 6.827 1.00 97.56 194 HIS A O 1
ATOM 1504 N N . SER A 1 195 ? -5.495 -8.850 4.742 1.00 97.44 195 SER A N 1
ATOM 1505 C CA . SER A 1 195 ? -6.894 -8.405 4.733 1.00 97.44 195 SER A CA 1
ATOM 1506 C C . SER A 1 195 ? -7.742 -9.127 5.786 1.00 97.44 195 SER A C 1
ATOM 1508 O O . SER A 1 195 ? -8.487 -8.480 6.524 1.00 97.44 195 SER A O 1
ATOM 1510 N N . LYS A 1 196 ? -7.570 -10.448 5.938 1.00 97.69 196 LYS A N 1
ATOM 1511 C CA . LYS A 1 196 ? -8.220 -11.232 7.004 1.00 97.69 196 LYS A CA 1
ATOM 1512 C C . LYS A 1 196 ? -7.805 -10.755 8.394 1.00 97.69 196 LYS A C 1
ATOM 1514 O O . LYS A 1 196 ? -8.650 -10.628 9.277 1.00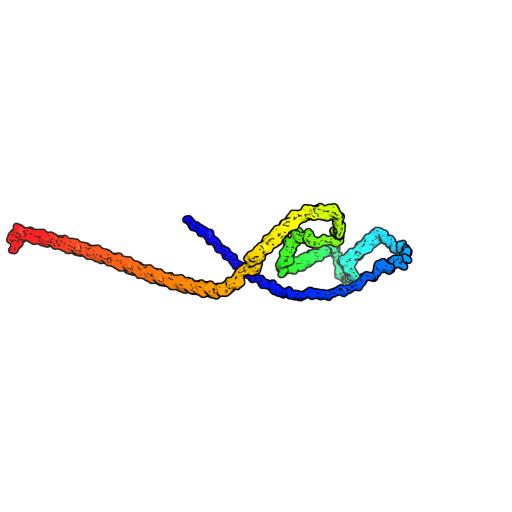 97.69 196 LYS A O 1
ATOM 1519 N N . ASN A 1 197 ? -6.521 -10.480 8.599 1.00 97.94 197 ASN A N 1
ATOM 1520 C CA . ASN A 1 197 ? -6.018 -9.984 9.876 1.00 97.94 197 ASN A CA 1
ATOM 1521 C C . ASN A 1 197 ? -6.580 -8.596 10.185 1.00 97.94 197 ASN A C 1
ATOM 1523 O O . ASN A 1 197 ? -7.047 -8.376 11.297 1.00 97.94 197 ASN A O 1
ATOM 1527 N N . ARG A 1 198 ? -6.641 -7.697 9.197 1.00 98.19 198 ARG A N 1
ATOM 1528 C CA . ARG A 1 198 ? -7.245 -6.367 9.348 1.00 98.19 198 ARG A CA 1
ATOM 1529 C C . ARG A 1 198 ? -8.702 -6.444 9.810 1.00 98.19 198 ARG A C 1
ATOM 1531 O O . ARG A 1 198 ? -9.089 -5.718 10.718 1.00 98.19 198 ARG A O 1
ATOM 1538 N N . GLN A 1 199 ? -9.489 -7.363 9.248 1.00 97.75 199 GLN A N 1
ATOM 1539 C CA . GLN A 1 199 ? -10.872 -7.596 9.686 1.00 97.75 199 GLN A CA 1
ATOM 1540 C C . GLN A 1 199 ? -10.948 -8.127 11.124 1.00 97.75 199 GLN A C 1
ATOM 1542 O O . GLN A 1 199 ? -11.777 -7.672 11.911 1.00 97.75 199 GLN A O 1
ATOM 1547 N N . LYS A 1 200 ? -10.069 -9.067 11.497 1.00 97.88 200 LYS A N 1
ATOM 1548 C CA . LYS A 1 200 ? -10.002 -9.582 12.874 1.00 97.88 200 LYS A CA 1
ATOM 1549 C C . LYS A 1 200 ? -9.655 -8.481 13.874 1.00 97.88 200 LYS A C 1
ATOM 1551 O O . LYS A 1 200 ? -10.310 -8.398 14.908 1.00 97.88 200 LYS A O 1
ATOM 1556 N N . PHE A 1 201 ? -8.674 -7.637 13.558 1.00 98.19 201 PHE A N 1
ATOM 1557 C CA . PHE A 1 201 ? -8.290 -6.517 14.415 1.00 98.19 201 PHE A CA 1
ATOM 1558 C C . PHE A 1 201 ? -9.434 -5.522 14.593 1.00 98.19 201 PHE A C 1
ATOM 1560 O O . PHE A 1 201 ? -9.753 -5.203 15.731 1.00 98.19 201 PHE A O 1
ATOM 1567 N N . ALA A 1 202 ? -10.128 -5.142 13.516 1.00 98.06 202 ALA A N 1
ATOM 1568 C CA . ALA A 1 202 ? -11.291 -4.257 13.610 1.00 98.06 202 ALA A CA 1
ATOM 1569 C C . ALA A 1 202 ? -12.410 -4.842 14.499 1.00 98.06 202 ALA A C 1
ATOM 1571 O O . ALA A 1 202 ? -13.030 -4.132 15.290 1.00 98.06 202 ALA A O 1
ATOM 1572 N N . ASN A 1 203 ? -12.650 -6.156 14.421 1.00 98.19 203 ASN A N 1
ATOM 1573 C CA . ASN A 1 203 ? -13.639 -6.824 15.271 1.00 98.19 203 ASN A CA 1
ATOM 1574 C C . ASN A 1 203 ? -13.221 -6.850 16.749 1.00 98.19 203 ASN A C 1
ATOM 1576 O O . ASN A 1 203 ? -14.058 -6.644 17.631 1.00 98.19 203 ASN A O 1
ATOM 1580 N N . ILE A 1 204 ? -11.941 -7.113 17.027 1.00 98.44 204 ILE A N 1
ATOM 1581 C CA . ILE A 1 204 ? -11.395 -7.099 18.390 1.00 98.44 204 ILE A CA 1
ATOM 1582 C C . ILE A 1 204 ? -11.452 -5.686 18.965 1.00 98.44 204 ILE A C 1
ATOM 1584 O O . ILE A 1 204 ? -11.898 -5.520 20.094 1.00 98.44 204 ILE A O 1
ATOM 1588 N N . GLU A 1 205 ? -11.070 -4.681 18.185 1.00 98.25 205 GLU A N 1
ATOM 1589 C CA . GLU A 1 205 ? -11.128 -3.272 18.567 1.00 98.25 205 GLU A CA 1
ATOM 1590 C C . GLU A 1 205 ? -12.559 -2.851 18.908 1.00 98.25 205 GLU A C 1
ATOM 1592 O O . GLU A 1 205 ? -12.803 -2.320 19.988 1.00 98.25 205 GLU A O 1
ATOM 1597 N N . LYS A 1 206 ? -13.538 -3.194 18.061 1.00 98.31 206 LYS A N 1
ATOM 1598 C CA . LYS A 1 206 ? -14.955 -2.926 18.342 1.00 98.31 206 LYS A CA 1
ATOM 1599 C C . LYS A 1 206 ? -15.413 -3.570 19.652 1.00 98.31 206 LYS A C 1
ATOM 1601 O O . LYS A 1 206 ? -16.140 -2.953 20.429 1.00 98.31 206 LYS A O 1
ATOM 1606 N N . ARG A 1 207 ? -14.992 -4.811 19.912 1.00 98.38 207 ARG A N 1
ATOM 1607 C CA . ARG A 1 207 ? -15.329 -5.523 21.150 1.00 98.38 207 ARG A CA 1
ATOM 1608 C C . ARG A 1 207 ? -14.636 -4.908 22.369 1.00 98.38 207 ARG A C 1
ATOM 1610 O O . ARG A 1 207 ? -15.275 -4.783 23.407 1.00 98.38 207 ARG A O 1
ATOM 1617 N N . LEU A 1 208 ? -13.373 -4.508 22.243 1.00 98.38 208 LEU A N 1
ATOM 1618 C CA . LEU A 1 208 ? -12.624 -3.821 23.294 1.00 98.38 208 LEU A CA 1
ATOM 1619 C C . LEU A 1 208 ? -13.285 -2.487 23.647 1.00 98.38 208 LEU A C 1
ATOM 1621 O O . LEU A 1 208 ? -13.517 -2.226 24.822 1.00 98.38 208 LEU A O 1
ATOM 1625 N N . MET A 1 209 ? -13.656 -1.695 22.640 1.00 98.38 209 MET A N 1
ATOM 1626 C CA . MET A 1 209 ? -14.372 -0.434 22.832 1.00 98.38 209 MET A CA 1
ATOM 1627 C C . MET A 1 209 ? -15.723 -0.647 23.515 1.00 98.38 209 MET A C 1
ATOM 1629 O O . MET A 1 209 ? -16.057 0.093 24.434 1.00 98.38 209 MET A O 1
ATOM 1633 N N . GLY A 1 210 ? -16.467 -1.694 23.142 1.00 98.44 210 GLY A N 1
ATOM 1634 C CA . GLY A 1 210 ? -17.718 -2.050 23.818 1.00 98.44 210 GLY A CA 1
ATOM 1635 C C . GLY A 1 210 ? -17.520 -2.408 25.295 1.00 98.44 210 GLY A C 1
ATOM 1636 O O . GLY A 1 210 ? -18.267 -1.933 26.149 1.00 98.44 210 GLY A O 1
ATOM 1637 N N . ILE A 1 211 ? -16.486 -3.194 25.616 1.00 98.56 211 ILE A N 1
ATOM 1638 C CA . ILE A 1 211 ? -16.144 -3.529 27.007 1.00 98.56 211 ILE A CA 1
ATOM 1639 C C . ILE A 1 211 ? -15.746 -2.264 27.773 1.00 98.56 211 ILE A C 1
ATOM 1641 O O . ILE A 1 211 ? -16.271 -2.028 28.858 1.00 98.56 211 ILE A O 1
ATOM 1645 N N . LEU A 1 212 ? -14.881 -1.426 27.200 1.00 98.50 212 LEU A N 1
ATOM 1646 C CA . LEU A 1 212 ? -14.428 -0.184 27.824 1.00 98.50 212 LEU A CA 1
ATOM 1647 C C . LEU A 1 212 ? -15.593 0.776 28.093 1.00 98.50 212 LEU A C 1
ATOM 1649 O O . LEU A 1 212 ? -15.676 1.348 29.175 1.00 98.50 212 LEU A O 1
ATOM 1653 N N . GLN A 1 213 ? -16.529 0.897 27.151 1.00 98.25 213 GLN A N 1
ATOM 1654 C CA . GLN A 1 213 ? -17.731 1.709 27.312 1.00 98.25 213 GLN A CA 1
ATOM 1655 C C . GLN A 1 213 ? -18.651 1.160 28.413 1.00 98.25 213 GLN A C 1
ATOM 1657 O O . GLN A 1 213 ? -19.142 1.925 29.240 1.00 98.25 213 GLN A O 1
ATOM 1662 N N . SER A 1 214 ? -18.858 -0.161 28.463 1.00 98.06 214 SER A N 1
ATOM 1663 C CA . SER A 1 214 ? -19.650 -0.796 29.528 1.00 98.06 214 SER A CA 1
ATOM 1664 C C . SER A 1 214 ? -19.007 -0.638 30.906 1.00 98.06 214 SER A C 1
ATOM 1666 O O . SER A 1 214 ? -19.705 -0.442 31.899 1.00 98.06 214 SER A O 1
ATOM 1668 N N . TYR A 1 215 ? -17.675 -0.670 30.964 1.00 98.25 215 TYR A N 1
ATOM 1669 C CA . TYR A 1 215 ? -16.914 -0.454 32.184 1.00 98.25 215 TYR A CA 1
ATOM 1670 C C . TYR A 1 215 ? -17.014 0.999 32.651 1.00 98.25 215 TYR A C 1
ATOM 1672 O O . TYR A 1 215 ? -17.304 1.230 33.820 1.00 98.25 215 TYR A O 1
ATOM 1680 N N . ALA A 1 216 ? -16.866 1.964 31.738 1.00 98.25 216 ALA A N 1
ATOM 1681 C CA . ALA A 1 216 ? -17.064 3.381 32.034 1.00 98.25 216 ALA A CA 1
ATOM 1682 C C . ALA A 1 216 ? -18.475 3.644 32.584 1.00 98.25 216 ALA A C 1
ATOM 1684 O O . ALA A 1 216 ? -18.614 4.179 33.675 1.00 98.25 216 ALA A O 1
ATOM 1685 N N . SER A 1 217 ? -19.512 3.129 31.915 1.00 98.12 217 SER A N 1
ATOM 1686 C CA . SER A 1 217 ? -20.896 3.252 32.392 1.00 98.12 217 SER A CA 1
ATOM 1687 C C . SER A 1 217 ? -21.128 2.572 33.748 1.00 98.12 217 SER A C 1
ATOM 1689 O O . SER A 1 217 ? -21.904 3.071 34.562 1.00 98.12 217 SER A O 1
ATOM 1691 N N . SER A 1 218 ? -20.453 1.449 34.017 1.00 98.19 218 SER A N 1
ATOM 1692 C CA . SER A 1 218 ? -20.525 0.777 35.321 1.00 98.19 218 SER A CA 1
ATOM 1693 C C . SER A 1 218 ? -19.856 1.600 36.423 1.00 98.19 218 SER A C 1
ATOM 1695 O O . SER A 1 218 ? -20.374 1.640 37.535 1.00 98.19 218 SER A O 1
ATOM 1697 N N . ILE A 1 219 ? -18.734 2.269 36.128 1.00 98.38 219 ILE A N 1
ATOM 1698 C CA . ILE A 1 219 ? -18.085 3.204 37.056 1.00 98.38 219 ILE A CA 1
ATOM 1699 C C . ILE A 1 219 ? -18.982 4.409 37.316 1.00 98.38 219 ILE A C 1
ATOM 1701 O O . ILE A 1 219 ? -19.121 4.796 38.473 1.00 98.38 219 ILE A O 1
ATOM 1705 N N . ASP A 1 220 ? -19.599 4.980 36.284 1.00 98.19 220 ASP A N 1
ATOM 1706 C CA . ASP A 1 220 ? -20.491 6.131 36.438 1.00 98.19 220 ASP A CA 1
ATOM 1707 C C . ASP A 1 220 ? -21.677 5.773 37.346 1.00 98.19 220 ASP A C 1
ATOM 1709 O O . ASP A 1 220 ? -21.928 6.460 38.334 1.00 98.19 220 ASP A O 1
ATOM 1713 N N . SER A 1 221 ? -22.325 4.625 37.102 1.00 98.31 221 SER A N 1
ATOM 1714 C CA . SER A 1 221 ? -23.420 4.135 37.953 1.00 98.31 221 SER A CA 1
ATOM 1715 C C . SER A 1 221 ? -22.965 3.800 39.377 1.00 98.31 221 SER A C 1
ATOM 1717 O O . SER A 1 221 ? -23.692 4.046 40.339 1.00 98.31 221 SER A O 1
ATOM 1719 N N . LEU A 1 222 ? -21.766 3.232 39.542 1.00 98.06 222 LEU A N 1
ATOM 1720 C CA . LEU A 1 222 ? -21.213 2.964 40.868 1.00 98.06 222 LEU A CA 1
ATOM 1721 C C . LEU A 1 222 ? -20.920 4.272 41.614 1.00 98.06 222 LEU A C 1
ATOM 1723 O O . LEU A 1 222 ? -21.170 4.356 42.813 1.00 98.06 222 LEU A O 1
ATOM 1727 N N . SER A 1 223 ? -20.429 5.288 40.906 1.00 98.19 223 SER A N 1
ATOM 1728 C CA . SER A 1 223 ? -20.125 6.605 41.467 1.00 98.19 223 SER A CA 1
ATOM 1729 C C . SER A 1 223 ? -21.398 7.329 41.899 1.00 98.19 223 SER A C 1
ATOM 1731 O O . SER A 1 223 ? -21.432 7.866 43.000 1.00 98.19 223 SER A O 1
ATOM 1733 N N . GLU A 1 224 ? -22.464 7.268 41.096 1.00 97.88 224 GLU A N 1
ATOM 1734 C CA . GLU A 1 224 ? -23.792 7.784 41.453 1.00 97.88 224 GLU A CA 1
ATOM 1735 C C . GLU A 1 224 ? -24.318 7.133 42.742 1.00 97.88 224 GLU A C 1
ATOM 1737 O O . GLU A 1 224 ? -24.653 7.831 43.695 1.00 97.88 224 GLU A O 1
ATOM 1742 N N . LYS A 1 225 ? -24.255 5.798 42.845 1.00 98.12 225 LYS A N 1
ATOM 1743 C CA . LYS A 1 225 ? -24.657 5.076 44.065 1.00 98.12 225 LYS A CA 1
ATOM 1744 C C . LYS A 1 225 ? -23.817 5.430 45.291 1.00 98.12 225 LYS A C 1
ATOM 1746 O O . LYS A 1 225 ? -24.331 5.415 46.405 1.00 98.12 225 LYS A O 1
ATOM 1751 N N . PHE A 1 226 ? -22.525 5.711 45.119 1.00 98.38 226 PHE A N 1
ATOM 1752 C CA . PHE A 1 226 ? -21.680 6.164 46.226 1.00 98.38 226 PHE A CA 1
ATOM 1753 C C . PHE A 1 226 ? -22.045 7.575 46.690 1.00 98.38 226 PHE A C 1
ATOM 1755 O O . PHE A 1 226 ? -21.973 7.839 47.888 1.00 98.38 226 PHE A O 1
ATOM 1762 N N . VAL A 1 227 ? -22.458 8.457 45.776 1.00 98.44 227 VAL A N 1
ATOM 1763 C CA . VAL A 1 227 ? -22.978 9.784 46.132 1.00 98.44 227 VAL A CA 1
ATOM 1764 C C . VAL A 1 227 ? -24.296 9.650 46.895 1.00 98.44 227 VAL A C 1
ATOM 1766 O O . VAL A 1 227 ? -24.391 10.185 47.995 1.00 98.44 227 VAL A O 1
ATOM 1769 N N . GLU A 1 228 ? -25.249 8.856 46.396 1.00 98.38 228 GLU A N 1
ATOM 1770 C CA . GLU A 1 228 ? -26.519 8.582 47.092 1.00 98.38 228 GLU A CA 1
ATOM 1771 C C . GLU A 1 228 ? -26.290 8.000 48.494 1.00 98.38 228 GLU A C 1
ATOM 1773 O O . GLU A 1 228 ? -26.898 8.429 49.474 1.00 98.38 228 GLU A O 1
ATOM 1778 N N . LEU A 1 229 ? -25.380 7.029 48.615 1.00 98.31 229 LEU A N 1
ATOM 1779 C CA . LEU A 1 229 ? -25.038 6.441 49.906 1.00 98.31 229 LEU A CA 1
ATOM 1780 C C . LEU A 1 229 ? -24.461 7.490 50.862 1.00 98.31 229 LEU A C 1
ATOM 1782 O O . LEU A 1 229 ? -24.801 7.487 52.042 1.00 98.31 229 LEU A O 1
ATOM 1786 N N . ASN A 1 230 ? -23.597 8.376 50.367 1.00 98.38 230 ASN A N 1
ATOM 1787 C CA . ASN A 1 230 ? -23.004 9.433 51.175 1.00 98.38 230 ASN A CA 1
ATOM 1788 C C . ASN A 1 230 ? -24.058 10.441 51.666 1.00 98.38 230 ASN A C 1
ATOM 1790 O O . ASN A 1 230 ? -23.989 10.874 52.812 1.00 98.38 230 ASN A O 1
ATOM 1794 N N . GLU A 1 231 ? -25.057 10.766 50.843 1.00 98.25 231 GLU A N 1
ATOM 1795 C CA . GLU A 1 231 ? -26.195 11.607 51.241 1.00 98.25 231 GLU A CA 1
ATOM 1796 C C . GLU A 1 231 ? -27.043 10.934 52.331 1.00 98.25 231 GLU A C 1
ATOM 1798 O O . GLU A 1 231 ? -27.297 11.539 53.370 1.00 98.25 231 GLU A O 1
ATOM 1803 N N . ILE A 1 232 ? -27.392 9.653 52.161 1.00 98.44 232 ILE A N 1
ATOM 1804 C CA . ILE A 1 232 ? -28.164 8.891 53.160 1.00 98.44 232 ILE A CA 1
ATOM 1805 C C . ILE A 1 232 ? -27.412 8.797 54.495 1.00 98.44 232 ILE A C 1
ATOM 1807 O O . ILE A 1 232 ? -28.017 8.909 55.563 1.00 98.44 232 ILE A O 1
ATOM 1811 N N . VAL A 1 233 ? -26.094 8.572 54.452 1.00 98.50 233 VAL A N 1
ATOM 1812 C CA . VAL A 1 233 ? -25.257 8.529 55.659 1.00 98.50 233 VAL A CA 1
ATOM 1813 C C . VAL A 1 233 ? -25.223 9.898 56.335 1.00 98.50 233 VAL A C 1
ATOM 1815 O O . VAL A 1 233 ? -25.414 9.961 57.547 1.00 98.50 233 VAL A O 1
ATOM 1818 N N . ALA A 1 234 ? -25.062 10.983 55.575 1.00 98.31 234 ALA A N 1
ATOM 1819 C CA . ALA A 1 234 ? -25.082 12.337 56.122 1.00 98.31 234 ALA A CA 1
ATOM 1820 C C . ALA A 1 234 ? -26.427 12.673 56.793 1.00 98.31 234 ALA A C 1
ATOM 1822 O O . ALA A 1 234 ? -26.444 13.200 57.907 1.00 98.31 234 ALA A O 1
ATOM 1823 N N . ASP A 1 235 ? -27.555 12.315 56.177 1.00 98.38 235 ASP A N 1
ATOM 1824 C CA . ASP A 1 235 ? -28.887 12.517 56.759 1.00 98.38 235 ASP A CA 1
ATOM 1825 C C . ASP A 1 235 ? -29.075 11.709 58.051 1.00 98.38 235 ASP A C 1
ATOM 1827 O O . ASP A 1 235 ? -29.592 12.218 59.052 1.00 98.38 235 ASP A O 1
ATOM 1831 N N . ALA A 1 236 ? -28.605 10.459 58.068 1.00 98.38 236 ALA A N 1
ATOM 1832 C CA . ALA A 1 236 ? -28.633 9.624 59.263 1.00 98.38 236 ALA A CA 1
ATOM 1833 C C . ALA A 1 236 ? -27.765 10.210 60.391 1.00 98.38 236 ALA A C 1
ATOM 1835 O O . ALA A 1 236 ? -28.195 10.224 61.546 1.00 98.38 236 ALA A O 1
ATOM 1836 N N . GLU A 1 237 ? -26.577 10.733 60.075 1.00 98.38 237 GLU A N 1
ATOM 1837 C CA . GLU A 1 237 ? -25.708 11.423 61.036 1.00 98.38 237 GLU A CA 1
ATOM 1838 C C . GLU A 1 237 ? -26.379 12.678 61.614 1.00 98.38 237 GLU A C 1
ATOM 1840 O O . GLU A 1 237 ? -26.313 12.910 62.825 1.00 98.38 237 GLU A O 1
ATOM 1845 N N . ILE A 1 238 ? -27.076 13.462 60.783 1.00 98.12 238 ILE A N 1
ATOM 1846 C CA . ILE A 1 238 ? -27.832 14.644 61.221 1.00 98.12 238 ILE A CA 1
ATOM 1847 C C . ILE A 1 238 ? -28.954 14.246 62.189 1.00 98.12 238 ILE A C 1
ATOM 1849 O O . ILE A 1 238 ? -29.100 14.869 63.248 1.00 98.12 238 ILE A O 1
ATOM 1853 N N . GLU A 1 239 ? -29.726 13.206 61.867 1.00 98.12 239 GLU A N 1
ATOM 1854 C CA . GLU A 1 239 ? -30.807 12.724 62.733 1.00 98.12 239 GLU A CA 1
ATOM 1855 C C . GLU A 1 239 ? -30.286 12.147 64.051 1.00 98.12 239 GLU A C 1
ATOM 1857 O O . GLU A 1 239 ? -30.830 12.456 65.115 1.00 98.12 239 GLU A O 1
ATOM 1862 N N . VAL A 1 240 ? -29.194 11.376 64.024 1.00 98.38 240 VAL A N 1
ATOM 1863 C CA . VAL A 1 240 ? -28.540 10.886 65.247 1.00 98.38 240 VAL A CA 1
ATOM 1864 C C . VAL A 1 240 ? -28.067 12.060 66.101 1.00 98.38 240 VAL A C 1
ATOM 1866 O O . VAL A 1 240 ? -28.404 12.122 67.283 1.00 98.38 240 VAL A O 1
ATOM 1869 N N . ALA A 1 241 ? -27.389 13.048 65.512 1.00 97.88 241 ALA A N 1
ATOM 1870 C CA . ALA A 1 241 ? -26.935 14.235 66.234 1.00 97.88 241 ALA A CA 1
ATOM 1871 C C . ALA A 1 241 ? -28.103 15.035 66.842 1.00 97.88 241 ALA A C 1
ATOM 1873 O O . ALA A 1 241 ? -27.978 15.597 67.935 1.00 97.88 241 ALA A O 1
ATOM 1874 N N . ARG A 1 242 ? -29.259 15.098 66.167 1.00 97.69 242 ARG A N 1
ATOM 1875 C CA . ARG A 1 242 ? -30.480 15.716 66.707 1.00 97.69 242 ARG A CA 1
ATOM 1876 C C . ARG A 1 242 ? -31.014 14.936 67.909 1.00 97.69 242 ARG A C 1
ATOM 1878 O O . ARG A 1 242 ? -31.260 15.539 68.955 1.00 97.69 242 ARG A O 1
ATOM 1885 N N . LEU A 1 243 ? -31.157 13.617 67.783 1.00 97.25 243 LEU A N 1
ATOM 1886 C CA . LEU A 1 243 ? -31.644 12.746 68.857 1.00 97.25 243 LEU A CA 1
ATOM 1887 C C . LEU A 1 243 ? -30.715 12.761 70.078 1.00 97.25 243 LEU A C 1
ATOM 1889 O O . LEU A 1 243 ? -31.196 12.778 71.212 1.00 97.25 243 LEU A O 1
ATOM 1893 N N . GLU A 1 244 ? -29.400 12.812 69.868 1.00 96.19 244 GLU A N 1
ATOM 1894 C CA . GLU A 1 244 ? -28.409 12.940 70.939 1.00 96.19 244 GLU A CA 1
ATOM 1895 C C . GLU A 1 244 ? -28.538 14.268 71.689 1.00 96.19 244 GLU A C 1
ATOM 1897 O O . GLU A 1 244 ? -28.532 14.278 72.922 1.00 96.19 244 GLU A O 1
ATOM 1902 N N . ARG A 1 245 ? -28.729 15.389 70.977 1.00 95.31 245 ARG A N 1
ATOM 1903 C CA . ARG A 1 245 ? -28.981 16.694 71.612 1.00 95.31 245 ARG A CA 1
ATOM 1904 C C . ARG A 1 245 ? -30.273 16.689 72.421 1.00 95.31 245 ARG A C 1
ATOM 1906 O O . ARG A 1 245 ? -30.267 17.134 73.566 1.00 95.31 245 ARG A O 1
ATOM 1913 N N . GLU A 1 246 ? -31.360 16.154 71.868 1.00 94.94 246 GLU A N 1
ATOM 1914 C CA . GLU A 1 246 ? -32.633 16.041 72.589 1.00 94.94 246 GLU A CA 1
ATOM 1915 C C . GLU A 1 246 ? -32.509 15.173 73.842 1.00 94.94 246 GLU A C 1
ATOM 1917 O O . GLU A 1 246 ? -33.041 15.525 74.896 1.00 94.94 246 GLU A O 1
ATOM 1922 N N . LYS A 1 247 ? -31.795 14.045 73.749 1.00 94.19 247 LYS A N 1
ATOM 1923 C CA . LYS A 1 247 ? -31.532 13.174 74.896 1.00 94.19 247 LYS A CA 1
ATOM 1924 C C . LYS A 1 247 ? -30.732 13.910 75.972 1.00 94.19 247 LYS A C 1
ATOM 1926 O O . LYS A 1 247 ? -31.151 13.913 77.127 1.00 94.19 247 LYS A O 1
ATOM 1931 N N . ALA A 1 248 ? -29.657 14.600 75.592 1.00 93.56 248 ALA A N 1
ATOM 1932 C CA . ALA A 1 248 ? -28.855 15.400 76.515 1.00 93.56 248 ALA A CA 1
ATOM 1933 C C . ALA A 1 248 ? -29.673 16.525 77.180 1.00 93.56 248 ALA A C 1
ATOM 1935 O O . ALA A 1 248 ? -29.468 16.839 78.353 1.00 93.56 248 ALA A O 1
ATOM 1936 N N . GLU A 1 249 ? -30.626 17.135 76.468 1.00 92.19 249 GLU A N 1
ATOM 1937 C CA . GLU A 1 249 ? -31.548 18.109 77.058 1.00 92.19 249 GLU A CA 1
ATOM 1938 C C . GLU A 1 249 ? -32.540 17.483 78.044 1.00 92.19 249 GLU A C 1
ATOM 1940 O O . GLU A 1 249 ? -32.802 18.080 79.090 1.00 92.19 249 GLU A O 1
ATOM 1945 N N . ARG A 1 250 ? -33.092 16.298 77.748 1.00 88.31 250 ARG A N 1
ATOM 1946 C CA . ARG A 1 250 ? -33.977 15.579 78.685 1.00 88.31 250 ARG A CA 1
ATOM 1947 C C . ARG A 1 250 ? -33.236 15.186 79.961 1.00 88.31 250 ARG A C 1
ATOM 1949 O O . ARG A 1 250 ? -33.747 15.439 81.051 1.00 88.31 250 ARG A O 1
ATOM 1956 N N . GLU A 1 251 ? -32.010 14.683 79.824 1.00 90.69 251 GLU A N 1
ATOM 1957 C CA . GLU A 1 251 ? -31.127 14.376 80.955 1.00 90.69 251 GLU A CA 1
ATOM 1958 C C . GLU A 1 251 ? -30.841 15.630 81.797 1.00 90.69 251 GLU A C 1
ATOM 1960 O O . GLU A 1 251 ? -30.992 15.599 83.018 1.00 90.69 251 GLU A O 1
ATOM 1965 N N . LYS A 1 252 ? -30.542 16.779 81.168 1.00 87.62 252 LYS A N 1
ATOM 1966 C CA . LYS A 1 252 ? -30.376 18.065 81.879 1.00 87.62 252 LYS A CA 1
ATOM 1967 C C . LYS A 1 252 ? -31.638 18.531 82.606 1.00 87.62 252 LYS A C 1
ATOM 1969 O O . LYS A 1 252 ? -31.532 19.219 83.617 1.00 87.62 252 LYS A O 1
ATOM 1974 N N . ARG A 1 253 ? -32.824 18.192 82.097 1.00 87.00 253 ARG A N 1
ATOM 1975 C CA . ARG A 1 253 ? -34.115 18.516 82.728 1.00 87.00 253 ARG A CA 1
ATOM 1976 C C . ARG A 1 253 ? -34.517 17.518 83.825 1.00 87.00 253 ARG A C 1
ATOM 1978 O O . ARG A 1 253 ? -35.568 17.70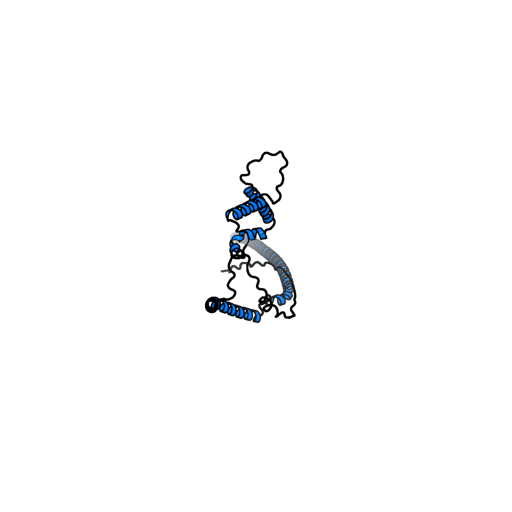9 84.427 1.00 87.00 253 ARG A O 1
ATOM 1985 N N . GLY A 1 254 ? -33.710 16.488 84.103 1.00 80.06 254 GLY A N 1
ATOM 1986 C CA . GLY A 1 254 ? -33.993 15.484 85.137 1.00 80.06 254 GLY A CA 1
ATOM 1987 C C . GLY A 1 254 ? -35.144 14.531 84.794 1.00 80.06 254 GLY A C 1
ATOM 1988 O O . GLY A 1 254 ? -35.673 13.872 85.683 1.00 80.06 254 GLY A O 1
ATOM 1989 N N . LEU A 1 255 ? -35.542 14.472 83.519 1.00 60.84 255 LEU A N 1
ATOM 1990 C CA . LEU A 1 255 ? -36.536 13.541 82.983 1.00 60.84 255 LEU A CA 1
ATOM 1991 C C . LEU A 1 255 ? -35.784 12.375 82.333 1.00 60.84 255 LEU A C 1
ATOM 1993 O O . LEU A 1 255 ? -35.623 12.344 81.111 1.00 60.84 255 LEU A O 1
ATOM 1997 N N . ALA A 1 256 ? -35.261 11.477 83.164 1.00 52.25 256 ALA A N 1
ATOM 1998 C CA . ALA A 1 256 ? -34.710 10.191 82.744 1.00 52.25 256 ALA A CA 1
ATOM 1999 C C . ALA A 1 256 ? -35.686 9.072 83.118 1.00 52.25 256 ALA A C 1
ATOM 2001 O O . ALA A 1 256 ? -36.212 9.121 84.255 1.00 52.25 256 ALA A O 1
#

Organism: NCBI:txid1353952

Foldseek 3Di:
DDDDDDDDDDDDDDDDDDDDDDDDDDDDDDPDDPVPVPPDDDDDDDPDPPCDVVNVVVVVVVVVVCVLCPVDNPPDDPDDDDDDCPPPPVVVVVVVVVVVVVVCVVDVVVVVCVVCVVVCVVVPDDPPPDPDDPPDDDPVRVVVVCVVCVVVVVVVVVVVVVVVVCVVQQPPPVRCVVVCVVVVVVVVVVVVVVVVVVVVVVVVVVVVVVVVVVVVVVVVVVVVVVVVVVVVVVVVVVVVVVVVVVVVVCVVVVND